Protein AF-A0A4Q5SCS1-F1 (afdb_monomer_lite)

Structure (mmCIF, N/CA/C/O backbone):
data_AF-A0A4Q5SCS1-F1
#
_entry.id   AF-A0A4Q5SCS1-F1
#
loop_
_atom_site.group_PDB
_atom_site.id
_atom_site.type_symbol
_atom_site.label_atom_id
_atom_site.label_alt_id
_atom_site.label_comp_id
_atom_site.label_asym_id
_atom_site.label_entity_id
_atom_site.label_seq_id
_atom_site.pdbx_PDB_ins_code
_atom_site.Cartn_x
_atom_site.Cartn_y
_atom_site.Cartn_z
_atom_site.occupancy
_atom_site.B_iso_or_equiv
_atom_site.auth_seq_id
_atom_site.auth_comp_id
_atom_site.auth_asym_id
_atom_site.auth_atom_id
_atom_site.pdbx_PDB_model_num
ATOM 1 N N . MET A 1 1 ? 60.788 -2.295 -1.866 1.00 56.50 1 MET A N 1
ATOM 2 C CA . MET A 1 1 ? 59.950 -3.489 -1.591 1.00 56.50 1 MET A CA 1
ATOM 3 C C . MET A 1 1 ? 58.575 -3.172 -0.999 1.00 56.50 1 MET A C 1
ATOM 5 O O . MET A 1 1 ? 57.599 -3.603 -1.591 1.00 56.50 1 MET A O 1
ATOM 9 N N . LYS A 1 2 ? 58.438 -2.384 0.083 1.00 51.19 2 LYS A N 1
ATOM 10 C CA . LYS A 1 2 ? 57.122 -2.106 0.714 1.00 51.19 2 LYS A CA 1
ATOM 11 C C . LYS A 1 2 ? 56.054 -1.487 -0.217 1.00 51.19 2 LYS A C 1
ATOM 13 O O . LYS A 1 2 ? 54.887 -1.833 -0.101 1.00 51.19 2 LYS A O 1
ATOM 18 N N . LYS A 1 3 ? 56.445 -0.642 -1.183 1.00 50.12 3 LYS A N 1
ATOM 19 C CA . LYS A 1 3 ? 55.515 -0.015 -2.152 1.00 50.12 3 LYS A CA 1
ATOM 20 C C . LYS A 1 3 ? 54.932 -0.993 -3.189 1.00 50.12 3 LYS A C 1
ATOM 22 O O . LYS A 1 3 ? 53.803 -0.803 -3.620 1.00 50.12 3 LYS A O 1
ATOM 27 N N . PHE A 1 4 ? 55.661 -2.056 -3.540 1.00 55.88 4 PHE A N 1
ATOM 28 C CA . PHE A 1 4 ? 55.174 -3.084 -4.471 1.00 55.88 4 PHE A CA 1
ATOM 29 C C . PHE A 1 4 ? 54.183 -4.050 -3.807 1.00 55.88 4 PHE A C 1
ATOM 31 O O . PHE A 1 4 ? 53.273 -4.530 -4.470 1.00 55.88 4 PHE A O 1
ATOM 38 N N . ILE A 1 5 ? 54.300 -4.269 -2.492 1.00 61.59 5 ILE A N 1
ATOM 39 C CA . ILE A 1 5 ? 53.371 -5.115 -1.723 1.00 61.59 5 ILE A CA 1
ATOM 40 C C . ILE A 1 5 ? 51.975 -4.475 -1.647 1.00 61.59 5 ILE A C 1
ATOM 42 O O . ILE A 1 5 ? 50.980 -5.169 -1.817 1.00 61.59 5 ILE A O 1
ATOM 46 N N . VAL A 1 6 ? 51.890 -3.152 -1.466 1.00 59.44 6 VAL A N 1
ATOM 47 C CA . VAL A 1 6 ? 50.602 -2.427 -1.431 1.00 59.44 6 VAL A CA 1
ATOM 48 C C . VAL A 1 6 ? 49.909 -2.443 -2.798 1.00 59.44 6 VAL A C 1
ATOM 50 O O . VAL A 1 6 ? 48.697 -2.632 -2.868 1.00 59.44 6 VAL A O 1
ATOM 53 N N . LEU A 1 7 ? 50.674 -2.314 -3.889 1.00 55.00 7 LEU A N 1
ATOM 54 C CA . LEU A 1 7 ? 50.136 -2.386 -5.250 1.00 55.00 7 LEU A CA 1
ATOM 55 C C . LEU A 1 7 ? 49.622 -3.798 -5.587 1.00 55.00 7 LEU A C 1
ATOM 57 O O . LEU A 1 7 ? 48.590 -3.934 -6.235 1.00 55.00 7 LEU A O 1
ATOM 61 N N . PHE A 1 8 ? 50.298 -4.843 -5.098 1.00 57.62 8 PHE A N 1
ATOM 62 C CA . PHE A 1 8 ? 49.859 -6.231 -5.263 1.00 57.62 8 PHE A CA 1
ATOM 63 C C . PHE A 1 8 ? 48.603 -6.539 -4.432 1.00 57.62 8 PHE A C 1
ATOM 65 O O . PHE A 1 8 ? 47.723 -7.248 -4.907 1.00 57.62 8 PHE A O 1
ATOM 72 N N . LEU A 1 9 ? 48.464 -5.956 -3.232 1.00 56.03 9 LEU A N 1
ATOM 73 C CA . LEU A 1 9 ? 47.284 -6.148 -2.376 1.00 56.03 9 LEU A CA 1
ATOM 74 C C . LEU A 1 9 ? 46.004 -5.543 -2.985 1.00 56.03 9 LEU A C 1
ATOM 76 O O . LEU A 1 9 ? 44.931 -6.123 -2.852 1.00 56.03 9 LEU A O 1
ATOM 80 N N . LEU A 1 10 ? 46.114 -4.411 -3.691 1.00 56.44 10 LEU A N 1
ATOM 81 C CA . LEU A 1 10 ? 44.981 -3.747 -4.355 1.00 56.44 10 LEU A CA 1
ATOM 82 C C . LEU A 1 10 ? 44.460 -4.510 -5.585 1.00 56.44 10 LEU A C 1
ATOM 84 O O . LEU A 1 10 ? 43.283 -4.397 -5.909 1.00 56.44 10 LEU A O 1
ATOM 88 N N . ILE A 1 11 ? 45.294 -5.329 -6.235 1.00 56.28 11 ILE A N 1
ATOM 89 C CA . ILE A 1 11 ? 44.904 -6.127 -7.413 1.00 56.28 11 ILE A CA 1
ATOM 90 C C . ILE A 1 11 ? 44.033 -7.341 -7.023 1.00 56.28 11 ILE A C 1
ATOM 92 O O . ILE A 1 11 ? 43.257 -7.832 -7.842 1.00 56.28 11 ILE A O 1
ATOM 96 N N . PHE A 1 12 ? 44.090 -7.792 -5.763 1.00 53.44 12 PHE A N 1
ATOM 97 C CA . PHE A 1 12 ? 43.250 -8.888 -5.255 1.00 53.44 12 PHE A CA 1
ATOM 98 C C . PHE A 1 12 ? 41.919 -8.434 -4.646 1.00 53.44 12 PHE A C 1
ATOM 100 O O . PHE A 1 12 ? 41.068 -9.276 -4.354 1.00 53.44 12 PHE A O 1
ATOM 107 N N . VAL A 1 13 ? 41.681 -7.126 -4.506 1.00 51.97 13 VAL A N 1
ATOM 108 C CA . VAL A 1 13 ? 40.367 -6.615 -4.101 1.00 51.97 13 VAL A CA 1
ATOM 109 C C . VAL A 1 13 ? 39.470 -6.561 -5.337 1.00 51.97 13 VAL A C 1
ATOM 111 O O . VAL A 1 13 ? 39.287 -5.526 -5.974 1.00 51.97 13 VAL A O 1
ATOM 114 N N . ARG A 1 14 ? 38.892 -7.712 -5.695 1.00 46.62 14 ARG A N 1
ATOM 115 C CA . ARG A 1 14 ? 37.727 -7.781 -6.585 1.00 46.62 14 ARG A CA 1
ATOM 116 C C . ARG A 1 14 ? 36.555 -7.121 -5.859 1.00 46.62 14 ARG A C 1
ATOM 118 O O . ARG A 1 14 ? 35.793 -7.787 -5.163 1.00 46.62 14 ARG A O 1
ATOM 125 N N . VAL A 1 15 ? 36.418 -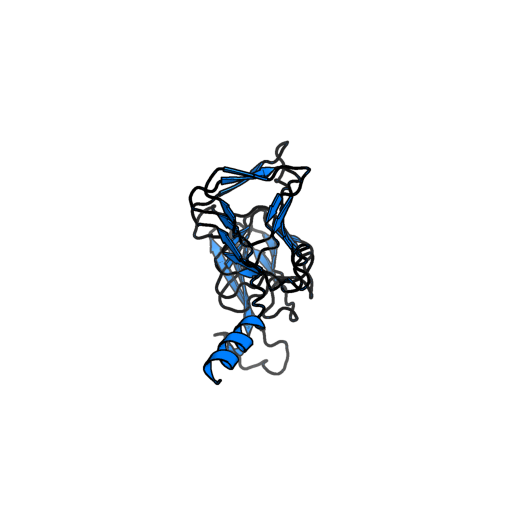5.805 -5.996 1.00 55.00 15 VAL A N 1
ATOM 126 C CA . VAL A 1 15 ? 35.179 -5.120 -5.627 1.00 55.00 15 VAL A CA 1
ATOM 127 C C . VAL A 1 15 ? 34.131 -5.579 -6.637 1.00 55.00 15 VAL A C 1
ATOM 129 O O . VAL A 1 15 ? 34.103 -5.113 -7.774 1.00 55.00 15 VAL A O 1
ATOM 132 N N . ASN A 1 16 ? 33.312 -6.560 -6.262 1.00 49.38 16 ASN A N 1
ATOM 133 C CA . ASN A 1 16 ? 32.110 -6.900 -7.013 1.00 49.38 16 ASN A CA 1
ATOM 134 C C . ASN A 1 16 ? 31.114 -5.750 -6.826 1.00 49.38 16 ASN A C 1
ATOM 136 O O . ASN A 1 16 ? 30.233 -5.807 -5.974 1.00 49.38 16 ASN A O 1
ATOM 140 N N . LEU A 1 17 ? 31.301 -4.665 -7.576 1.00 46.47 17 LEU A N 1
ATOM 141 C CA . LEU A 1 17 ? 30.333 -3.581 -7.644 1.00 46.47 17 LEU A CA 1
ATOM 142 C C . LEU A 1 17 ? 29.209 -4.039 -8.569 1.00 46.47 17 LEU A C 1
ATOM 144 O O . LEU A 1 17 ? 29.341 -4.030 -9.791 1.00 46.47 17 LEU A O 1
ATOM 148 N N . TRP A 1 18 ? 28.109 -4.492 -7.975 1.00 56.19 18 TRP A N 1
ATOM 149 C CA . TRP A 1 18 ? 26.876 -4.784 -8.697 1.00 56.19 18 TRP A CA 1
ATOM 150 C C . TRP A 1 18 ? 26.162 -3.461 -8.971 1.00 56.19 18 TRP A C 1
ATOM 152 O O . TRP A 1 18 ? 25.281 -3.045 -8.224 1.00 56.19 18 TRP A O 1
ATOM 162 N N . ALA A 1 19 ? 26.595 -2.749 -10.008 1.00 51.09 19 ALA A N 1
ATOM 163 C CA . ALA A 1 19 ? 25.920 -1.537 -10.446 1.00 51.09 19 ALA A CA 1
ATOM 164 C C . ALA A 1 19 ? 24.680 -1.926 -11.262 1.00 51.09 19 ALA A C 1
ATOM 166 O O . ALA A 1 19 ? 24.774 -2.205 -12.456 1.00 51.09 19 ALA A O 1
ATOM 167 N N . GLN A 1 20 ? 23.512 -1.961 -10.621 1.00 64.44 20 GLN A N 1
ATOM 168 C CA . GLN A 1 20 ? 22.253 -1.869 -11.355 1.00 64.44 20 GLN A CA 1
ATOM 169 C C . GLN A 1 20 ? 22.077 -0.411 -11.778 1.00 64.44 20 GLN A C 1
ATOM 171 O O . GLN A 1 20 ? 22.196 0.491 -10.949 1.00 64.44 20 GLN A O 1
ATOM 176 N N . SER A 1 21 ? 21.842 -0.166 -13.068 1.00 70.94 21 SER A N 1
ATOM 177 C CA . SER A 1 21 ? 21.538 1.185 -13.537 1.00 70.94 21 SER A CA 1
ATOM 178 C C . SER A 1 21 ? 20.139 1.558 -13.035 1.00 70.94 21 SER A C 1
ATOM 180 O O . SER A 1 21 ? 19.181 0.860 -13.380 1.00 70.94 21 SER A O 1
ATOM 182 N N . PRO A 1 22 ? 20.003 2.603 -12.200 1.00 86.38 22 PRO A N 1
ATOM 183 C CA . PRO A 1 22 ? 18.692 3.069 -11.782 1.00 86.38 22 PRO A CA 1
ATOM 184 C C . PRO A 1 22 ? 17.919 3.562 -13.007 1.00 86.38 22 PRO A C 1
ATOM 186 O O . PRO A 1 22 ? 18.473 4.218 -13.890 1.00 86.38 22 PRO A O 1
ATOM 189 N N . THR A 1 23 ? 16.633 3.238 -13.060 1.00 95.38 23 THR A N 1
ATOM 190 C CA . THR A 1 23 ? 15.722 3.687 -14.112 1.00 95.38 23 THR A CA 1
ATOM 191 C C . THR A 1 23 ? 15.052 4.983 -13.672 1.00 95.38 23 THR A C 1
ATOM 193 O O . THR A 1 23 ? 14.466 5.043 -12.594 1.00 95.38 23 THR A O 1
ATOM 196 N N . TYR A 1 24 ? 15.105 6.017 -14.508 1.00 97.50 24 TYR A N 1
ATOM 197 C CA . TYR A 1 24 ? 14.390 7.272 -14.278 1.00 97.50 24 TYR A CA 1
ATOM 198 C C . TYR A 1 24 ? 13.331 7.473 -15.363 1.00 97.50 24 TYR A C 1
ATOM 200 O O . TYR A 1 24 ? 13.657 7.509 -16.549 1.00 97.50 24 TY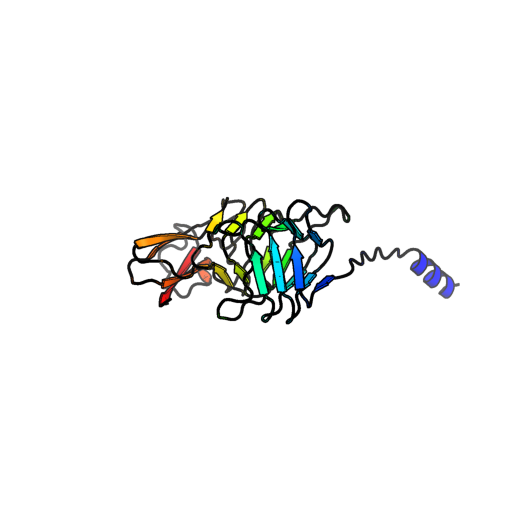R A O 1
ATOM 208 N N . ILE A 1 25 ? 12.067 7.590 -14.959 1.00 98.19 25 ILE A N 1
ATOM 209 C CA . ILE A 1 25 ? 10.918 7.813 -15.843 1.00 98.19 25 ILE A CA 1
ATOM 210 C C . ILE A 1 25 ? 10.348 9.186 -15.509 1.00 98.19 25 ILE A C 1
ATOM 212 O O . ILE A 1 25 ? 9.897 9.400 -14.394 1.00 98.19 25 ILE A O 1
ATOM 216 N N . ASN A 1 26 ? 10.352 10.116 -16.462 1.00 98.25 26 ASN A N 1
ATOM 217 C CA . ASN A 1 26 ? 9.807 11.470 -16.279 1.00 98.25 26 ASN A CA 1
ATOM 218 C C . ASN A 1 26 ? 8.999 11.915 -17.502 1.00 98.25 26 ASN A C 1
ATOM 220 O O . ASN A 1 26 ? 9.147 13.018 -18.016 1.00 98.25 26 ASN A O 1
ATOM 224 N N . THR A 1 27 ? 8.246 10.977 -18.063 1.00 98.19 27 THR A N 1
ATOM 225 C CA . THR A 1 27 ? 7.369 11.196 -19.211 1.00 98.19 27 THR A CA 1
ATOM 226 C C . THR A 1 27 ? 6.288 10.116 -19.218 1.00 98.19 27 THR A C 1
ATOM 228 O O . THR A 1 27 ? 6.164 9.341 -18.265 1.00 98.19 27 THR A O 1
ATOM 231 N N . THR A 1 28 ? 5.502 10.053 -20.288 1.00 98.00 28 THR A N 1
ATOM 232 C CA . THR A 1 28 ? 4.537 8.976 -20.497 1.00 98.00 28 THR A CA 1
ATOM 233 C C . THR A 1 28 ? 5.239 7.622 -20.604 1.00 98.00 28 THR A C 1
ATOM 235 O O . THR A 1 28 ? 6.180 7.460 -21.381 1.00 98.00 28 THR A O 1
ATOM 238 N N . PHE A 1 29 ? 4.760 6.640 -19.847 1.00 97.50 29 PHE A N 1
ATOM 239 C CA . PHE A 1 29 ? 5.268 5.274 -19.853 1.00 97.50 29 PHE A CA 1
ATOM 240 C C . PHE A 1 29 ? 4.102 4.285 -19.824 1.00 97.50 29 PHE A C 1
ATOM 242 O O . PHE A 1 29 ? 3.251 4.359 -18.943 1.00 97.50 29 PHE A O 1
ATOM 249 N N . ASN A 1 30 ? 4.067 3.349 -20.770 1.00 95.69 30 ASN A N 1
ATOM 250 C CA . ASN A 1 30 ? 2.975 2.385 -20.886 1.00 95.69 30 ASN A CA 1
ATOM 251 C C . ASN A 1 30 ? 3.439 1.003 -20.419 1.00 95.69 30 ASN A C 1
ATOM 253 O O . ASN A 1 30 ? 4.435 0.471 -20.914 1.00 95.69 30 ASN A O 1
ATOM 257 N N . VAL A 1 31 ? 2.699 0.420 -19.481 1.00 95.81 31 VAL A N 1
ATOM 258 C CA . VAL A 1 31 ? 2.795 -0.987 -19.097 1.00 95.81 31 VAL A CA 1
ATOM 259 C C . VAL A 1 31 ? 1.689 -1.722 -19.843 1.00 95.81 31 VAL A C 1
ATOM 261 O O . VAL A 1 31 ? 0.519 -1.645 -19.466 1.00 95.81 31 VAL A O 1
ATOM 264 N N . ASN A 1 32 ? 2.072 -2.405 -20.917 1.00 94.00 32 ASN A N 1
ATOM 265 C CA . ASN A 1 32 ? 1.126 -3.087 -21.794 1.00 94.00 32 ASN A CA 1
ATOM 266 C C . ASN A 1 32 ? 0.799 -4.499 -21.287 1.00 94.00 32 ASN A C 1
ATOM 268 O O . ASN A 1 32 ? 1.593 -5.134 -20.583 1.00 94.00 32 ASN A O 1
ATOM 272 N N . ALA A 1 33 ? -0.361 -5.013 -21.682 1.00 92.75 33 ALA A N 1
ATOM 273 C CA . ALA A 1 33 ? -0.767 -6.384 -21.420 1.00 92.75 33 ALA A CA 1
ATOM 274 C C . ALA A 1 33 ? 0.062 -7.403 -22.229 1.00 92.75 33 ALA A C 1
ATOM 276 O O . ALA A 1 33 ? 0.628 -7.105 -23.281 1.00 92.75 33 ALA A O 1
ATOM 277 N N . GLY A 1 34 ? 0.122 -8.646 -21.745 1.00 89.62 34 GLY A N 1
ATOM 278 C CA . GLY A 1 34 ? 0.707 -9.784 -22.470 1.00 89.62 34 GLY A CA 1
ATOM 279 C C . GLY A 1 34 ? 2.231 -9.932 -22.381 1.00 89.62 34 GLY A C 1
ATOM 280 O O . GLY A 1 34 ? 2.720 -11.059 -22.452 1.00 89.62 34 GLY A O 1
ATOM 281 N N . VAL A 1 35 ? 2.986 -8.851 -22.156 1.00 90.06 35 VAL A N 1
ATOM 282 C CA . VAL A 1 35 ? 4.436 -8.910 -21.896 1.00 90.06 35 VAL A CA 1
ATOM 283 C C . VAL A 1 35 ? 4.769 -8.108 -20.638 1.00 90.06 35 VAL A C 1
ATOM 285 O O . VAL A 1 35 ? 4.573 -6.894 -20.635 1.00 90.06 35 VAL A O 1
ATOM 288 N N . PRO A 1 36 ? 5.297 -8.741 -19.574 1.00 94.38 36 PRO A N 1
ATOM 289 C CA . PRO A 1 36 ? 5.635 -8.015 -18.361 1.00 94.38 36 PRO A CA 1
ATOM 290 C C . PRO A 1 36 ? 6.723 -6.963 -18.590 1.00 94.38 36 PRO A C 1
ATOM 292 O O . PRO A 1 36 ? 7.794 -7.262 -19.126 1.00 94.38 36 PRO A O 1
ATOM 295 N N . VAL A 1 37 ? 6.493 -5.747 -18.098 1.00 96.75 37 VAL A N 1
ATOM 296 C CA . VAL A 1 37 ? 7.562 -4.760 -17.918 1.00 96.75 37 VAL A CA 1
ATOM 297 C C . VAL A 1 37 ? 8.357 -5.155 -16.685 1.00 96.75 37 VAL A C 1
ATOM 299 O O . VAL A 1 37 ? 7.777 -5.482 -15.655 1.00 96.75 37 VAL A O 1
ATOM 302 N N . THR A 1 38 ? 9.684 -5.126 -16.768 1.00 95.25 38 THR A N 1
ATOM 303 C CA . THR A 1 38 ? 10.546 -5.494 -15.641 1.00 95.25 38 THR A CA 1
ATOM 304 C C . THR A 1 38 ? 11.563 -4.402 -15.349 1.00 95.25 38 THR A C 1
ATOM 306 O O . THR A 1 38 ? 12.324 -4.003 -16.228 1.00 95.25 38 THR A O 1
ATOM 309 N N . TRP A 1 39 ? 11.623 -3.972 -14.091 1.00 94.19 39 TRP A N 1
ATOM 310 C CA . TRP A 1 39 ? 12.681 -3.120 -13.560 1.00 94.19 39 TRP A CA 1
ATOM 311 C C . TRP A 1 39 ? 13.607 -3.964 -12.688 1.00 94.19 39 TRP A C 1
ATOM 313 O O . TRP A 1 39 ? 13.258 -4.354 -11.573 1.00 94.19 39 TRP A O 1
ATOM 323 N N . TYR A 1 40 ? 14.791 -4.272 -13.219 1.00 91.69 40 TYR A N 1
ATOM 324 C CA . TYR A 1 40 ? 15.786 -5.096 -12.526 1.00 91.69 40 TYR A CA 1
ATOM 325 C C . TYR A 1 40 ? 16.544 -4.356 -11.422 1.00 91.69 40 TYR A C 1
ATOM 327 O O . TYR A 1 40 ? 17.143 -5.017 -10.577 1.00 91.69 40 TYR A O 1
ATOM 335 N N . GLY A 1 41 ? 16.511 -3.022 -11.440 1.00 91.12 41 GLY A N 1
ATOM 336 C CA . GLY A 1 41 ? 17.080 -2.163 -10.410 1.00 91.12 41 GLY A CA 1
ATOM 337 C C . GLY A 1 41 ? 16.126 -1.080 -9.949 1.00 91.12 41 GLY A C 1
ATOM 338 O O . GLY A 1 41 ? 14.936 -1.122 -10.262 1.00 91.12 41 GLY A O 1
ATOM 339 N N . ASP A 1 42 ? 16.654 -0.150 -9.157 1.00 93.69 42 ASP A N 1
ATOM 340 C CA . ASP A 1 42 ? 15.886 0.955 -8.584 1.00 93.69 42 ASP A CA 1
ATOM 341 C C . ASP A 1 42 ? 15.160 1.743 -9.676 1.00 93.69 42 ASP A C 1
ATOM 343 O O . ASP A 1 42 ? 15.679 1.921 -10.781 1.00 93.69 42 ASP A O 1
ATOM 347 N N . VAL A 1 43 ? 13.958 2.218 -9.361 1.00 96.94 43 VAL A N 1
ATOM 348 C CA . VAL A 1 43 ? 13.146 3.009 -10.285 1.00 96.94 43 VAL A CA 1
ATOM 349 C C . VAL A 1 43 ? 12.653 4.275 -9.602 1.00 96.94 43 VAL A C 1
ATOM 351 O O . VAL A 1 43 ? 12.134 4.238 -8.486 1.00 96.94 43 VAL A O 1
ATOM 354 N N . THR A 1 44 ? 12.801 5.395 -10.299 1.00 98.50 44 THR A N 1
ATOM 355 C CA . THR A 1 44 ? 12.288 6.695 -9.880 1.00 98.50 44 THR A CA 1
ATOM 356 C C . THR A 1 44 ? 11.340 7.230 -10.945 1.00 98.50 44 THR A C 1
ATOM 358 O O . THR A 1 44 ? 11.727 7.391 -12.104 1.00 98.50 44 THR A O 1
ATOM 361 N N . PHE A 1 45 ? 10.111 7.537 -10.541 1.00 98.69 45 PHE A N 1
ATOM 362 C CA . PHE A 1 45 ? 9.115 8.234 -11.347 1.00 98.69 45 PHE A CA 1
ATOM 363 C C . PHE A 1 45 ? 9.151 9.715 -10.975 1.00 98.69 45 PHE A C 1
ATOM 365 O O . PHE A 1 45 ? 8.800 10.070 -9.854 1.00 98.69 45 PHE A O 1
ATOM 372 N N . GLY A 1 46 ? 9.640 10.555 -11.883 1.00 98.50 46 GLY A N 1
ATOM 373 C CA . GLY A 1 46 ? 9.755 11.998 -11.699 1.00 98.50 46 GLY A CA 1
ATOM 374 C C . GLY A 1 46 ? 8.418 12.743 -11.824 1.00 98.50 46 GLY A C 1
ATOM 375 O O . GLY A 1 46 ? 7.388 12.127 -12.112 1.00 98.50 46 GLY A O 1
ATOM 376 N N . PRO A 1 47 ? 8.424 14.071 -11.625 1.00 98.00 47 PRO A N 1
ATOM 377 C CA . PRO A 1 47 ? 7.212 14.891 -11.559 1.00 98.00 47 PRO A CA 1
ATOM 378 C C . PRO A 1 47 ? 6.346 14.866 -12.826 1.00 98.00 47 PRO A C 1
ATOM 380 O O . PRO A 1 47 ? 5.132 15.030 -12.739 1.00 98.00 47 PRO A O 1
ATOM 383 N N . ASP A 1 48 ? 6.942 14.630 -13.995 1.00 98.25 48 ASP A N 1
ATOM 384 C CA . ASP A 1 48 ? 6.233 14.579 -15.280 1.00 98.25 48 ASP A CA 1
ATOM 385 C C . ASP A 1 48 ? 5.862 13.142 -15.693 1.00 98.25 48 ASP A C 1
ATOM 387 O O . ASP A 1 48 ? 5.401 12.900 -16.814 1.00 98.25 48 ASP A O 1
ATOM 391 N N . ALA A 1 49 ? 6.094 12.155 -14.820 1.00 98.56 49 ALA A N 1
ATOM 392 C CA . ALA A 1 49 ? 5.777 10.765 -15.106 1.00 98.56 49 ALA A CA 1
ATOM 393 C C . ALA A 1 49 ? 4.261 10.540 -15.173 1.00 98.56 49 ALA A C 1
ATOM 395 O O . ALA A 1 49 ? 3.520 10.828 -14.230 1.00 98.56 49 ALA A O 1
ATOM 396 N N . VAL A 1 50 ? 3.811 9.947 -16.279 1.00 98.25 50 VAL A N 1
ATOM 397 C CA . VAL A 1 50 ? 2.436 9.463 -16.441 1.00 98.25 50 VAL A CA 1
ATOM 398 C C . VAL A 1 50 ? 2.504 8.001 -16.849 1.00 98.25 50 VAL A C 1
ATOM 400 O O . VAL A 1 50 ? 2.843 7.675 -17.984 1.00 98.25 50 VAL A O 1
ATOM 403 N N . VAL A 1 51 ? 2.224 7.117 -15.901 1.00 97.81 51 VAL A N 1
ATOM 404 C CA . VAL A 1 51 ? 2.312 5.672 -16.083 1.00 97.81 51 VAL A CA 1
ATOM 405 C C . VAL A 1 51 ? 0.927 5.121 -16.377 1.00 97.81 51 VAL A C 1
ATOM 407 O O . VAL A 1 51 ? 0.043 5.178 -15.526 1.00 97.81 51 VAL A O 1
ATOM 410 N N . TYR A 1 52 ? 0.739 4.565 -17.564 1.00 95.94 52 TYR A N 1
ATOM 411 C CA . TYR A 1 52 ? -0.485 3.864 -17.928 1.00 95.94 52 TYR A CA 1
ATOM 412 C C . TYR A 1 52 ? -0.317 2.363 -17.694 1.00 95.94 52 TYR A C 1
ATOM 414 O O . TYR A 1 52 ? 0.680 1.783 -18.118 1.00 95.94 52 TYR A O 1
ATOM 422 N N . LEU A 1 53 ? -1.283 1.735 -17.025 1.00 95.75 53 LEU A N 1
ATOM 423 C CA . LEU A 1 53 ? -1.337 0.289 -16.821 1.00 95.75 53 LEU A CA 1
ATOM 424 C C . LEU A 1 53 ? -2.566 -0.270 -17.536 1.00 95.75 53 LEU A C 1
ATOM 426 O O . LEU A 1 53 ? -3.693 0.002 -17.122 1.00 95.75 53 LEU A O 1
ATOM 430 N N . GLU A 1 54 ? -2.346 -1.036 -18.604 1.00 94.38 54 GLU A N 1
ATOM 431 C CA . GLU A 1 54 ? -3.421 -1.733 -19.317 1.00 94.38 54 GLU A CA 1
ATOM 432 C C . GLU A 1 54 ? -4.045 -2.850 -18.465 1.00 94.38 54 GLU A C 1
ATOM 434 O O . GLU A 1 54 ? -3.456 -3.345 -17.498 1.00 94.38 54 GLU A O 1
ATOM 439 N N . ASP A 1 55 ? -5.245 -3.288 -18.841 1.00 92.44 55 ASP A N 1
ATOM 440 C CA . ASP A 1 55 ? -5.853 -4.479 -18.249 1.00 92.44 55 ASP A CA 1
ATOM 441 C C . ASP A 1 55 ? -5.000 -5.730 -18.476 1.00 92.44 55 ASP A C 1
ATOM 443 O O . ASP A 1 55 ? -4.574 -6.028 -19.588 1.00 92.44 55 ASP A O 1
ATOM 447 N N . GLY A 1 56 ? -4.743 -6.477 -17.403 1.00 92.81 56 GLY A N 1
ATOM 448 C CA . GLY A 1 56 ? -3.847 -7.631 -17.404 1.00 92.81 56 GLY A CA 1
ATOM 449 C C . GLY A 1 56 ? -2.361 -7.276 -17.530 1.00 92.81 56 GLY A C 1
ATOM 450 O O . GLY A 1 56 ? -1.528 -8.181 -17.623 1.00 92.81 56 GLY A O 1
ATOM 451 N N . ALA A 1 57 ? -1.997 -5.988 -17.527 1.00 95.88 57 ALA A N 1
ATOM 452 C CA . ALA A 1 57 ? -0.605 -5.567 -17.531 1.00 95.88 57 ALA A CA 1
ATOM 453 C C . ALA A 1 57 ? 0.116 -5.998 -16.254 1.00 95.88 57 ALA A C 1
ATOM 455 O O . ALA A 1 57 ? -0.443 -6.034 -15.159 1.00 95.88 57 ALA A O 1
ATOM 456 N N . THR A 1 58 ? 1.397 -6.318 -16.389 1.00 97.50 58 THR A N 1
ATOM 457 C CA . THR A 1 58 ? 2.226 -6.740 -15.261 1.00 97.50 58 THR A CA 1
ATOM 458 C C . THR A 1 58 ? 3.519 -5.941 -15.265 1.00 97.50 58 THR A C 1
ATOM 460 O O . THR A 1 58 ? 4.321 -6.062 -16.188 1.00 97.50 58 THR A O 1
ATOM 463 N N . ALA A 1 59 ? 3.741 -5.151 -14.219 1.00 97.94 59 ALA A N 1
ATOM 464 C CA . ALA A 1 59 ? 5.013 -4.498 -13.955 1.00 97.94 59 ALA A CA 1
ATOM 465 C C . ALA A 1 59 ? 5.723 -5.211 -12.797 1.00 97.94 59 ALA A C 1
ATOM 467 O O . ALA A 1 59 ? 5.183 -5.316 -11.700 1.00 97.94 59 ALA A O 1
ATOM 468 N N . ILE A 1 60 ? 6.929 -5.725 -13.034 1.00 97.19 60 ILE A N 1
ATOM 469 C CA . ILE A 1 60 ? 7.730 -6.456 -12.049 1.00 97.19 60 ILE A CA 1
ATOM 470 C C . ILE A 1 60 ? 8.865 -5.563 -11.566 1.00 97.19 60 ILE A C 1
ATOM 472 O O . ILE A 1 60 ? 9.731 -5.170 -12.347 1.00 97.19 60 ILE A O 1
ATOM 476 N N . PHE A 1 61 ? 8.889 -5.281 -10.271 1.00 96.38 61 PHE A N 1
ATOM 477 C CA . PHE A 1 61 ? 9.955 -4.532 -9.628 1.00 96.38 61 PHE A CA 1
ATOM 478 C C . PHE A 1 61 ? 10.856 -5.466 -8.815 1.00 96.38 61 PHE A C 1
ATOM 480 O O . PHE A 1 61 ? 10.433 -6.022 -7.800 1.00 96.38 61 PHE A O 1
ATOM 487 N N . TYR A 1 62 ? 12.107 -5.604 -9.257 1.00 94.56 62 TYR A N 1
ATOM 488 C CA . TYR A 1 62 ? 13.162 -6.362 -8.575 1.00 94.56 62 TYR A CA 1
ATOM 489 C C . TYR A 1 62 ? 14.212 -5.479 -7.884 1.00 94.56 62 TYR A C 1
ATOM 491 O O . TYR A 1 62 ? 15.077 -6.006 -7.181 1.00 94.56 62 TYR A O 1
ATOM 499 N N . GLY A 1 63 ? 14.178 -4.160 -8.106 1.00 92.62 63 GLY A N 1
ATOM 500 C CA . GLY A 1 63 ? 15.110 -3.214 -7.490 1.00 92.62 63 GLY A CA 1
ATOM 501 C C . GLY A 1 63 ? 14.951 -3.106 -5.973 1.00 92.62 63 GLY A C 1
ATOM 502 O O . GLY A 1 63 ? 14.044 -3.698 -5.387 1.00 92.62 63 GLY A O 1
ATOM 503 N N . LYS A 1 64 ? 15.820 -2.321 -5.325 1.00 93.12 64 LYS A N 1
ATOM 504 C CA . LYS A 1 64 ? 15.732 -2.025 -3.888 1.00 93.12 64 LYS A CA 1
ATOM 505 C C . LYS A 1 64 ? 14.697 -0.952 -3.611 1.00 93.12 64 LYS A C 1
ATOM 507 O O . LYS A 1 64 ? 13.867 -1.144 -2.728 1.00 93.12 64 LYS A O 1
ATOM 512 N N . ASN A 1 65 ? 14.799 0.170 -4.319 1.00 95.44 65 ASN A N 1
ATOM 513 C CA . ASN A 1 65 ? 14.047 1.386 -4.045 1.00 95.44 65 ASN A CA 1
ATOM 514 C C . ASN A 1 65 ? 13.148 1.755 -5.228 1.00 95.44 65 ASN A C 1
ATOM 516 O O . ASN A 1 65 ? 13.626 1.945 -6.348 1.00 95.44 65 ASN A O 1
ATOM 520 N N . MET A 1 66 ? 11.849 1.875 -4.957 1.00 98.00 66 MET A N 1
ATOM 521 C CA . MET A 1 66 ? 10.892 2.526 -5.843 1.00 98.00 66 MET A CA 1
ATOM 522 C C . MET A 1 66 ? 10.535 3.889 -5.251 1.00 98.00 66 MET A C 1
ATOM 524 O O . MET A 1 66 ? 10.060 3.973 -4.116 1.00 98.00 66 MET A O 1
ATOM 528 N N . VAL A 1 67 ? 10.762 4.955 -6.015 1.00 98.62 67 VAL A N 1
ATOM 529 C CA . VAL A 1 67 ? 10.464 6.331 -5.603 1.00 98.62 67 VAL A CA 1
ATOM 530 C C . VAL A 1 67 ? 9.505 6.961 -6.599 1.00 98.62 67 VAL A C 1
ATOM 532 O O . VAL A 1 67 ? 9.756 6.962 -7.800 1.00 98.62 67 VAL A O 1
ATOM 535 N N . VAL A 1 68 ? 8.409 7.510 -6.095 1.00 98.75 68 VAL A N 1
ATOM 536 C CA . VAL A 1 68 ? 7.389 8.200 -6.877 1.00 98.75 68 VAL A CA 1
ATOM 537 C C . VAL A 1 68 ? 7.350 9.657 -6.441 1.00 98.75 68 VAL A C 1
ATOM 539 O O . VAL A 1 68 ? 7.218 9.954 -5.254 1.00 98.75 68 VAL A O 1
ATOM 542 N N . ASP A 1 69 ? 7.490 10.567 -7.398 1.00 98.56 69 ASP A N 1
ATOM 543 C CA . ASP A 1 69 ? 7.335 11.996 -7.161 1.00 98.56 69 ASP A CA 1
ATOM 544 C C . ASP A 1 69 ? 5.863 12.349 -6.858 1.00 98.56 69 ASP A C 1
ATOM 546 O O . ASP A 1 69 ? 4.959 11.769 -7.469 1.00 98.56 69 ASP A O 1
ATOM 550 N N . PRO A 1 70 ? 5.582 13.312 -5.961 1.00 98.06 70 PRO A N 1
ATOM 551 C CA . PRO A 1 70 ? 4.217 13.746 -5.662 1.00 98.06 70 PRO A CA 1
ATOM 552 C C . PRO A 1 70 ? 3.393 14.276 -6.848 1.00 98.06 70 PRO A C 1
ATOM 554 O O . PRO A 1 70 ? 2.170 14.355 -6.736 1.00 98.06 70 PRO A O 1
ATOM 557 N N . ALA A 1 71 ? 4.016 14.667 -7.962 1.00 97.38 71 ALA A N 1
ATOM 558 C CA . ALA A 1 71 ? 3.305 15.087 -9.172 1.00 97.38 71 ALA A CA 1
ATOM 559 C C . ALA A 1 71 ? 3.072 13.946 -10.183 1.00 97.38 71 ALA A C 1
ATOM 561 O O . ALA A 1 71 ? 2.254 14.102 -11.097 1.00 97.38 71 ALA A O 1
ATOM 562 N N . ALA A 1 72 ? 3.730 12.794 -9.999 1.00 98.31 72 ALA A N 1
ATOM 563 C CA . ALA A 1 72 ? 3.583 11.640 -10.876 1.00 98.31 72 ALA A CA 1
ATOM 564 C C . ALA A 1 72 ? 2.150 11.083 -10.855 1.00 98.31 72 ALA A C 1
ATOM 566 O O . ALA A 1 72 ? 1.403 11.200 -9.878 1.00 98.31 72 ALA A O 1
ATOM 567 N N . LYS A 1 73 ? 1.757 10.431 -11.951 1.00 97.75 73 LYS A N 1
ATOM 568 C CA . LYS A 1 73 ? 0.421 9.847 -12.115 1.00 97.75 73 LYS A CA 1
ATOM 569 C C . LYS A 1 73 ? 0.521 8.399 -12.547 1.00 97.75 73 LYS A C 1
ATOM 571 O O . LYS A 1 73 ? 1.288 8.073 -13.446 1.00 97.75 73 LYS A O 1
ATOM 576 N N . PHE A 1 74 ? -0.315 7.559 -11.952 1.00 97.12 74 PHE A N 1
ATOM 577 C CA . PHE A 1 74 ? -0.521 6.182 -12.377 1.00 97.12 74 PHE A CA 1
ATOM 578 C C . PHE A 1 74 ? -1.989 6.027 -12.745 1.00 97.12 74 PHE A C 1
ATOM 580 O O . PHE A 1 74 ? -2.877 6.387 -11.975 1.00 97.12 74 PHE A O 1
ATOM 587 N N . ILE A 1 75 ? -2.242 5.552 -13.956 1.00 94.19 75 ILE A N 1
ATOM 588 C CA . ILE A 1 75 ? -3.565 5.522 -14.561 1.00 94.19 75 ILE A CA 1
ATOM 589 C C . ILE A 1 75 ? -3.818 4.096 -15.023 1.00 94.19 75 ILE A C 1
ATOM 591 O O . ILE A 1 75 ? -3.141 3.588 -15.913 1.00 94.19 75 ILE A O 1
ATOM 595 N N . SER A 1 76 ? -4.809 3.446 -14.423 1.00 91.12 76 SER A N 1
ATOM 596 C CA . SER A 1 76 ? -5.353 2.218 -14.994 1.00 91.12 76 SER A CA 1
ATOM 597 C C . SER A 1 76 ? -6.117 2.541 -16.276 1.00 91.12 76 SER A C 1
ATOM 599 O O . SER A 1 76 ? -6.921 3.473 -16.292 1.00 91.12 76 SER A O 1
ATOM 601 N N . LEU A 1 77 ? -5.897 1.755 -17.326 1.00 85.06 77 LEU A N 1
ATOM 602 C CA . LEU A 1 77 ? -6.649 1.797 -18.578 1.00 85.06 77 LEU A CA 1
ATOM 603 C C . LEU A 1 77 ? -7.549 0.557 -18.670 1.00 85.06 77 LEU A C 1
ATOM 605 O O . LEU A 1 77 ? -7.233 -0.370 -19.421 1.00 85.06 77 LEU A O 1
ATOM 609 N N . PRO A 1 78 ? -8.643 0.497 -17.885 1.00 79.12 78 PRO A N 1
ATOM 610 C CA . PRO A 1 78 ? -9.567 -0.614 -17.987 1.00 79.12 78 PRO A CA 1
ATOM 611 C C . PRO A 1 78 ? -10.253 -0.623 -19.351 1.00 79.12 78 PRO A C 1
ATOM 613 O O . PRO A 1 78 ? -10.619 0.419 -19.899 1.00 79.12 78 PRO A O 1
ATOM 616 N N . SER A 1 79 ? -10.501 -1.817 -19.870 1.00 69.19 79 SER A N 1
ATOM 617 C CA . SER A 1 79 ? -11.444 -2.025 -20.961 1.00 69.19 79 SER A CA 1
ATOM 618 C C . SER A 1 79 ? -12.855 -2.230 -20.396 1.00 69.19 79 SER A C 1
ATOM 620 O O . SER A 1 79 ? -13.043 -2.750 -19.299 1.00 69.19 79 SER A O 1
ATOM 622 N N . ASN A 1 80 ? -13.885 -1.858 -21.161 1.00 67.44 80 ASN A N 1
ATOM 623 C CA . ASN A 1 80 ? -15.280 -2.241 -20.889 1.00 67.44 80 ASN A CA 1
ATOM 624 C C . ASN A 1 80 ? -15.859 -1.801 -19.520 1.00 67.44 80 ASN A C 1
ATOM 626 O O . ASN A 1 80 ? -16.631 -2.553 -18.927 1.00 67.44 80 ASN A O 1
ATOM 630 N N . ASN A 1 81 ? -15.536 -0.595 -19.030 1.00 65.00 81 ASN A N 1
ATOM 631 C CA . ASN A 1 81 ? -16.051 -0.038 -17.761 1.00 65.00 81 ASN A CA 1
ATOM 632 C C . ASN A 1 81 ? -15.769 -0.911 -16.518 1.00 65.00 81 ASN A C 1
ATOM 634 O O . ASN A 1 81 ? -16.579 -0.951 -15.592 1.00 65.00 81 ASN A O 1
ATOM 638 N N . GLN A 1 82 ? -14.647 -1.630 -16.502 1.00 75.62 82 GLN A N 1
ATOM 639 C CA . GLN A 1 82 ? -14.230 -2.446 -15.359 1.00 75.62 82 GLN A CA 1
ATOM 640 C C . GLN A 1 82 ? -13.219 -1.710 -14.473 1.00 75.62 82 GLN A C 1
ATOM 642 O O . GLN A 1 82 ? -12.692 -0.657 -14.833 1.00 75.62 82 GLN A O 1
ATOM 647 N N . THR A 1 83 ? -12.937 -2.273 -13.300 1.00 79.69 83 THR A N 1
ATOM 648 C CA . THR A 1 83 ? -11.760 -1.898 -12.514 1.00 79.69 83 THR A CA 1
ATOM 649 C C . THR A 1 83 ? -10.514 -2.390 -13.240 1.00 79.69 83 THR A C 1
ATOM 651 O O . THR A 1 83 ? -10.444 -3.561 -13.606 1.00 79.69 83 THR A O 1
ATOM 654 N N . GLY A 1 84 ? -9.531 -1.508 -13.433 1.00 86.25 84 GLY A N 1
ATOM 655 C CA . GLY A 1 84 ? -8.280 -1.879 -14.086 1.00 86.25 84 GLY A CA 1
ATOM 656 C C . GLY A 1 84 ? -7.578 -3.020 -13.357 1.00 86.25 84 GLY A C 1
ATOM 657 O O . GLY A 1 84 ? -7.455 -2.989 -12.134 1.00 86.25 84 GLY A O 1
ATOM 658 N N . THR A 1 85 ? -7.106 -4.012 -14.103 1.00 93.12 85 THR A N 1
ATOM 659 C CA . THR A 1 85 ? -6.494 -5.244 -13.568 1.00 93.12 85 THR A CA 1
ATOM 660 C C . THR A 1 85 ? -4.968 -5.266 -13.661 1.00 93.12 85 THR A C 1
ATOM 662 O O . THR A 1 85 ? -4.339 -6.203 -13.172 1.00 93.12 85 THR A O 1
ATOM 665 N N . GLY A 1 86 ? -4.356 -4.242 -14.265 1.00 95.62 86 GLY A N 1
ATOM 666 C CA . GLY A 1 86 ? -2.902 -4.103 -14.316 1.00 95.62 86 GLY A CA 1
ATOM 667 C C . GLY A 1 86 ? -2.288 -3.972 -12.918 1.00 95.62 86 GLY A C 1
ATOM 668 O O . GLY A 1 86 ? -2.853 -3.276 -12.073 1.00 95.62 86 GLY A O 1
ATOM 669 N N . VAL A 1 87 ? -1.149 -4.633 -12.679 1.00 97.44 87 VAL A N 1
ATOM 670 C CA . VAL A 1 87 ? -0.531 -4.796 -11.348 1.00 97.44 87 VAL A CA 1
ATOM 671 C C . VAL A 1 87 ? 0.946 -4.390 -11.318 1.00 97.44 87 VAL A C 1
ATOM 673 O O . VAL A 1 87 ? 1.704 -4.679 -12.248 1.00 97.44 87 VAL A O 1
ATOM 676 N N . ILE A 1 88 ? 1.373 -3.776 -10.210 1.00 98.50 88 ILE A N 1
ATOM 677 C CA . ILE A 1 88 ? 2.786 -3.557 -9.867 1.00 98.50 88 ILE A CA 1
ATOM 678 C C . ILE A 1 88 ? 3.204 -4.575 -8.799 1.00 98.50 88 ILE A C 1
ATOM 680 O O . ILE A 1 88 ? 2.736 -4.537 -7.662 1.00 98.50 88 ILE A O 1
ATOM 684 N N . MET A 1 89 ? 4.104 -5.491 -9.147 1.00 98.31 89 MET A N 1
ATOM 685 C CA . MET A 1 89 ? 4.575 -6.554 -8.260 1.00 98.31 89 MET A CA 1
ATOM 686 C C . MET A 1 89 ? 5.947 -6.221 -7.672 1.00 98.31 89 MET A C 1
ATOM 688 O O . MET A 1 89 ? 6.934 -6.102 -8.401 1.00 98.31 89 MET A O 1
ATOM 692 N N . PHE A 1 90 ? 6.029 -6.162 -6.347 1.00 98.06 90 PHE A N 1
ATOM 693 C CA . PHE A 1 90 ? 7.281 -6.099 -5.597 1.00 98.06 90 PHE A CA 1
ATOM 694 C C . PHE A 1 90 ? 7.812 -7.518 -5.428 1.00 98.06 90 PHE A C 1
ATOM 696 O O . PHE A 1 90 ? 7.329 -8.269 -4.576 1.00 98.06 90 PHE A O 1
ATOM 703 N N . ARG A 1 91 ? 8.761 -7.910 -6.286 1.00 95.69 91 ARG A N 1
ATOM 704 C CA . ARG A 1 91 ? 9.256 -9.283 -6.354 1.00 95.69 91 ARG A CA 1
ATOM 705 C C . ARG A 1 91 ? 10.694 -9.386 -5.884 1.00 95.69 91 ARG A C 1
ATOM 707 O O . ARG A 1 91 ? 11.594 -8.717 -6.377 1.00 95.69 91 ARG A O 1
ATOM 714 N N . ALA A 1 92 ? 10.896 -10.317 -4.967 1.00 89.81 92 ALA A N 1
ATOM 715 C CA . ALA A 1 92 ? 12.177 -10.550 -4.337 1.00 89.81 92 ALA A CA 1
ATOM 716 C C . ALA A 1 92 ? 13.216 -11.247 -5.232 1.00 89.81 92 ALA A C 1
ATOM 718 O O . ALA A 1 92 ? 14.376 -10.845 -5.277 1.00 89.81 92 ALA A O 1
ATOM 719 N N . ASP A 1 93 ? 12.793 -12.317 -5.908 1.00 87.38 93 ASP A N 1
ATOM 720 C CA . ASP A 1 93 ? 13.679 -13.280 -6.567 1.00 87.38 93 ASP A CA 1
ATOM 721 C C . ASP A 1 93 ? 14.226 -12.718 -7.892 1.00 87.38 93 ASP A C 1
ATOM 723 O O . ASP A 1 93 ? 13.750 -13.066 -8.975 1.00 87.38 93 ASP A O 1
ATOM 727 N N . ASN A 1 94 ? 15.197 -11.801 -7.807 1.00 88.38 94 ASN A N 1
ATOM 728 C CA . ASN A 1 94 ? 15.807 -11.159 -8.968 1.00 88.38 94 ASN A CA 1
ATOM 729 C C . ASN A 1 94 ? 16.636 -12.187 -9.762 1.00 88.38 94 ASN A C 1
ATOM 731 O O . ASN A 1 94 ? 17.667 -12.653 -9.268 1.00 88.38 94 ASN A O 1
ATOM 735 N N . PRO A 1 95 ? 16.248 -12.531 -11.006 1.00 88.69 95 PRO A N 1
ATOM 736 C CA . PRO A 1 95 ? 16.917 -13.587 -11.764 1.00 88.69 95 PRO A CA 1
ATOM 737 C C . PRO A 1 95 ? 18.338 -13.205 -12.199 1.00 88.69 95 PRO A C 1
ATOM 739 O O . PRO A 1 95 ? 19.126 -14.085 -12.533 1.00 88.69 95 PRO A O 1
ATOM 742 N N . LEU A 1 96 ? 18.681 -11.911 -12.189 1.00 85.56 96 LEU A N 1
ATOM 743 C CA . LEU A 1 96 ? 20.019 -11.427 -12.532 1.00 85.56 96 LEU A CA 1
ATOM 744 C C . LEU A 1 96 ? 20.965 -11.394 -11.322 1.00 85.56 96 LEU A C 1
ATOM 746 O O . LEU A 1 96 ? 22.177 -11.285 -11.499 1.00 85.56 96 LEU A O 1
ATOM 750 N N . HIS A 1 97 ? 20.434 -11.490 -10.098 1.00 79.06 97 HIS A N 1
ATOM 751 C CA . HIS A 1 97 ? 21.200 -11.324 -8.863 1.00 79.06 97 HIS A CA 1
ATOM 752 C C . HIS A 1 97 ? 20.754 -12.329 -7.796 1.00 79.06 97 HIS A C 1
ATOM 754 O O . HIS A 1 97 ? 19.977 -12.013 -6.898 1.00 79.06 97 HIS A O 1
ATOM 760 N N . THR A 1 98 ? 21.271 -13.555 -7.873 1.00 74.62 98 THR A N 1
ATOM 761 C CA . THR A 1 98 ? 20.993 -14.604 -6.881 1.00 74.62 98 THR A CA 1
ATOM 762 C C . THR A 1 98 ? 21.400 -14.158 -5.471 1.00 74.62 98 THR A C 1
ATOM 764 O O . THR A 1 98 ? 22.513 -13.678 -5.264 1.00 74.62 98 THR A O 1
ATOM 767 N N . GLY A 1 99 ? 20.508 -14.324 -4.490 1.00 68.88 99 GLY A N 1
ATOM 768 C CA . GLY A 1 99 ? 20.722 -13.870 -3.106 1.00 68.88 99 GLY A CA 1
ATOM 769 C C . GLY A 1 99 ? 20.291 -12.421 -2.844 1.00 68.88 99 GLY A C 1
ATOM 770 O O . GLY A 1 99 ? 20.239 -11.997 -1.694 1.00 68.88 99 GLY A O 1
ATOM 771 N N . TYR A 1 100 ? 19.917 -11.688 -3.892 1.00 71.38 100 TYR A N 1
ATOM 772 C CA . TYR A 1 100 ? 18.946 -10.603 -3.818 1.00 71.38 100 TYR A CA 1
ATOM 773 C C . TYR A 1 100 ? 17.560 -11.273 -3.819 1.00 71.38 100 TYR A C 1
ATOM 775 O O . TYR A 1 100 ? 17.301 -12.086 -4.709 1.00 71.38 100 TYR A O 1
ATOM 783 N N . PRO A 1 101 ? 16.727 -11.076 -2.786 1.00 63.31 101 PRO A N 1
ATOM 784 C CA . PRO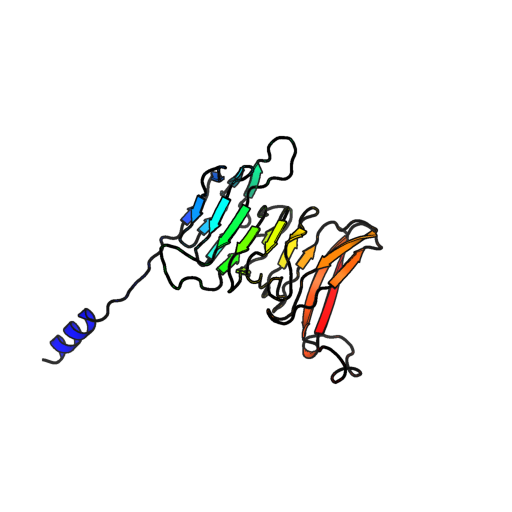 A 1 101 ? 16.311 -9.769 -2.278 1.00 63.31 101 PRO A CA 1
ATOM 785 C C . PRO A 1 101 ? 16.961 -9.296 -0.978 1.00 63.31 101 PRO A C 1
ATOM 787 O O . PRO A 1 101 ? 17.261 -10.058 -0.063 1.00 63.31 101 PRO A O 1
ATOM 790 N N . LEU A 1 102 ? 16.990 -7.974 -0.841 1.00 81.44 102 LEU A N 1
ATOM 791 C CA . LEU A 1 102 ? 16.793 -7.313 0.445 1.00 81.44 102 LEU A CA 1
ATOM 792 C C . LEU A 1 102 ? 15.302 -6.957 0.593 1.00 81.44 102 LEU A C 1
ATOM 794 O O . LEU A 1 102 ? 14.560 -6.948 -0.389 1.00 81.44 102 LEU A O 1
ATOM 798 N N . GLN A 1 103 ? 14.869 -6.578 1.796 1.00 94.06 103 GLN A N 1
ATOM 799 C CA . GLN A 1 103 ? 13.592 -5.873 1.972 1.00 94.06 103 GLN A CA 1
ATOM 800 C C . GLN A 1 103 ? 13.503 -4.708 0.971 1.00 94.06 103 GLN A C 1
ATOM 802 O O . GLN A 1 103 ? 14.410 -3.874 0.943 1.00 94.06 103 GLN A O 1
ATOM 807 N N . GLN A 1 104 ? 12.467 -4.660 0.136 1.00 96.50 104 GLN A N 1
ATOM 808 C CA . GLN A 1 104 ? 12.293 -3.573 -0.834 1.00 96.50 104 GLN A CA 1
ATOM 809 C C . GLN A 1 104 ? 11.747 -2.328 -0.141 1.00 96.50 104 GLN A C 1
ATOM 811 O O . GLN A 1 104 ? 11.222 -2.411 0.968 1.00 96.50 104 GLN A O 1
ATOM 816 N N . THR A 1 105 ? 11.883 -1.167 -0.769 1.00 97.94 105 THR A N 1
ATOM 817 C CA . THR A 1 105 ? 11.374 0.094 -0.237 1.00 97.94 105 THR A CA 1
ATOM 818 C C . THR A 1 105 ? 10.475 0.792 -1.247 1.00 97.94 105 THR A C 1
ATOM 820 O O . THR A 1 105 ? 10.670 0.685 -2.461 1.00 97.94 105 THR A O 1
ATOM 823 N N . LEU A 1 106 ? 9.476 1.500 -0.726 1.00 98.75 106 LEU A N 1
ATOM 824 C CA . LEU A 1 106 ? 8.533 2.275 -1.517 1.00 98.75 106 LEU A CA 1
ATOM 825 C C . LEU A 1 106 ? 8.350 3.660 -0.901 1.00 98.75 106 LEU A C 1
ATOM 827 O O . LEU A 1 106 ? 7.849 3.797 0.213 1.00 98.75 106 LEU A O 1
ATOM 831 N N . ASN A 1 107 ? 8.712 4.695 -1.647 1.00 98.75 107 ASN A N 1
ATOM 832 C CA . ASN A 1 107 ? 8.178 6.032 -1.439 1.00 98.75 107 ASN A CA 1
ATOM 833 C C . ASN A 1 107 ? 7.092 6.262 -2.492 1.00 98.75 107 ASN A C 1
ATOM 835 O O . ASN A 1 107 ? 7.410 6.497 -3.655 1.00 98.75 107 ASN A O 1
ATOM 839 N N . GLY A 1 108 ? 5.825 6.159 -2.087 1.00 98.31 108 GLY A N 1
ATOM 840 C CA . GLY A 1 108 ? 4.685 6.302 -2.990 1.00 98.31 108 GLY A CA 1
ATOM 841 C C . GLY A 1 108 ? 4.342 7.741 -3.374 1.00 98.31 108 GLY A C 1
ATOM 842 O O . GLY A 1 108 ? 3.431 7.914 -4.170 1.00 98.31 108 GLY A O 1
ATOM 843 N N . GLY A 1 109 ? 5.028 8.752 -2.825 1.00 98.12 109 GLY A N 1
ATOM 844 C CA . GLY A 1 109 ? 4.867 10.164 -3.194 1.00 98.12 109 GLY A CA 1
ATOM 845 C C . GLY A 1 109 ? 3.555 10.825 -2.760 1.00 98.12 109 GLY A C 1
ATOM 846 O O . GLY A 1 109 ? 3.358 12.010 -3.022 1.00 98.12 109 GLY A O 1
ATOM 847 N N . TYR A 1 110 ? 2.646 10.109 -2.095 1.00 98.44 110 TYR A N 1
ATOM 848 C CA . TYR A 1 110 ? 1.331 10.650 -1.759 1.00 98.44 110 TYR A CA 1
ATOM 849 C C . TYR A 1 110 ? 1.438 11.765 -0.712 1.00 98.44 110 TYR A C 1
ATOM 851 O O . TYR A 1 110 ? 2.054 11.603 0.340 1.00 98.44 110 TYR A O 1
ATOM 859 N N . THR A 1 111 ? 0.805 12.906 -0.969 1.00 96.56 111 THR A N 1
ATOM 860 C CA . THR A 1 111 ? 0.785 14.035 -0.021 1.00 96.56 111 THR A CA 1
ATOM 861 C C . THR A 1 111 ? -0.636 14.429 0.355 1.00 96.56 111 THR A C 1
ATOM 863 O O . THR A 1 111 ? -0.931 14.594 1.536 1.00 96.56 111 THR A O 1
ATOM 866 N N . SER A 1 112 ? -1.521 14.562 -0.635 1.00 92.81 112 SER A N 1
ATOM 867 C CA . SER A 1 112 ? -2.942 14.877 -0.472 1.00 92.81 112 SER A CA 1
ATOM 868 C C . SER A 1 112 ? -3.702 14.644 -1.786 1.00 92.81 112 SER A C 1
ATOM 870 O O . SER A 1 112 ? -3.092 14.458 -2.839 1.00 92.81 112 SER A O 1
ATOM 872 N N . GLY A 1 113 ? -5.035 14.696 -1.747 1.00 91.44 113 GLY A N 1
ATOM 873 C CA . GLY A 1 113 ? -5.870 14.580 -2.943 1.00 91.44 113 GLY A CA 1
ATOM 874 C C . GLY A 1 113 ? -5.916 13.152 -3.486 1.00 91.44 113 GLY A C 1
ATOM 875 O O . GLY A 1 113 ? -6.105 12.207 -2.732 1.00 91.44 113 GLY A O 1
ATOM 876 N N . THR A 1 114 ? -5.780 12.984 -4.802 1.00 89.12 114 THR A N 1
ATOM 877 C CA . THR A 1 114 ? -5.923 11.669 -5.456 1.00 89.12 114 THR A CA 1
ATOM 878 C C . THR A 1 114 ? -4.643 11.149 -6.098 1.00 89.12 114 THR A C 1
ATOM 880 O O . THR A 1 114 ? -4.625 10.004 -6.535 1.00 89.12 114 THR A O 1
ATOM 883 N N . ASN A 1 115 ? -3.586 11.956 -6.207 1.00 90.88 115 ASN A N 1
ATOM 884 C CA . ASN A 1 115 ? -2.353 11.579 -6.898 1.00 90.88 115 ASN A CA 1
ATOM 885 C C . ASN A 1 115 ? -1.116 11.860 -6.029 1.00 90.88 115 ASN A C 1
ATOM 887 O O . ASN A 1 115 ? -1.148 12.797 -5.230 1.00 90.88 115 ASN A O 1
ATOM 891 N N . PRO A 1 116 ? -0.030 11.096 -6.224 1.00 96.06 116 PRO A N 1
ATOM 892 C CA . PRO A 1 116 ? 0.012 9.806 -6.918 1.00 96.06 116 PRO A CA 1
ATOM 893 C C . PRO A 1 116 ? -0.820 8.750 -6.174 1.00 96.06 116 PRO A C 1
ATOM 895 O O . PRO A 1 116 ? -0.871 8.740 -4.944 1.00 96.06 116 PRO A O 1
ATOM 898 N N . SER A 1 117 ? -1.465 7.852 -6.923 1.00 96.69 117 SER A N 1
ATOM 899 C CA . SER A 1 117 ? -2.052 6.628 -6.369 1.00 96.69 117 SER A CA 1
ATOM 900 C C . SER A 1 117 ? -1.691 5.443 -7.240 1.00 96.69 117 SER A C 1
ATOM 902 O O . SER A 1 117 ? -1.983 5.456 -8.432 1.00 96.69 117 SER A O 1
ATOM 904 N N . LEU A 1 118 ? -1.060 4.429 -6.657 1.00 97.81 118 LEU A N 1
ATOM 905 C CA . LEU A 1 118 ? -0.666 3.232 -7.390 1.00 97.81 118 LEU A CA 1
ATOM 906 C C . LEU A 1 118 ? -1.877 2.298 -7.527 1.00 97.81 118 LEU A C 1
ATOM 908 O O . LEU A 1 118 ? -2.463 1.935 -6.506 1.00 97.81 118 LEU A O 1
ATOM 912 N N . PRO A 1 119 ? -2.258 1.882 -8.742 1.00 95.62 119 PRO A N 1
ATOM 913 C CA . PRO A 1 119 ? -3.269 0.851 -8.913 1.00 95.62 119 PRO A CA 1
ATOM 914 C C . PRO A 1 119 ? -2.665 -0.520 -8.636 1.00 95.62 119 PRO A C 1
ATOM 916 O O . PRO A 1 119 ? -1.530 -0.758 -9.037 1.00 95.62 119 PRO A O 1
ATOM 919 N N . ASN A 1 120 ? -3.437 -1.393 -7.981 1.00 97.19 120 ASN A N 1
ATOM 920 C CA . ASN A 1 120 ? -3.143 -2.809 -7.714 1.00 97.19 120 ASN A CA 1
ATOM 921 C C . ASN A 1 120 ? -1.660 -3.121 -7.456 1.00 97.19 120 ASN A C 1
ATOM 923 O O . ASN A 1 120 ? -0.861 -3.270 -8.385 1.00 97.19 120 ASN A O 1
ATOM 927 N N . ILE A 1 121 ? -1.290 -3.336 -6.200 1.00 98.62 121 ILE A N 1
ATOM 928 C CA . ILE A 1 121 ? 0.060 -3.807 -5.876 1.00 98.62 121 ILE A CA 1
ATOM 929 C C . ILE A 1 121 ? 0.044 -5.260 -5.414 1.00 98.62 121 ILE A C 1
ATOM 931 O O . ILE A 1 121 ? -0.882 -5.698 -4.734 1.00 98.62 121 ILE A O 1
ATOM 935 N N . GLU A 1 122 ? 1.100 -6.000 -5.744 1.00 98.75 122 GLU A N 1
ATOM 936 C CA . GLU A 1 122 ? 1.363 -7.326 -5.186 1.00 98.75 122 GLU A CA 1
ATOM 937 C C . GLU A 1 122 ? 2.663 -7.317 -4.385 1.00 98.75 122 GLU A C 1
ATOM 939 O O . GLU A 1 122 ? 3.709 -6.876 -4.866 1.00 98.75 122 GLU A O 1
ATOM 944 N N . ILE A 1 123 ? 2.604 -7.861 -3.173 1.00 98.69 123 ILE A N 1
ATOM 945 C CA . ILE A 1 123 ? 3.770 -8.104 -2.330 1.00 98.69 123 ILE A CA 1
ATOM 946 C C . ILE A 1 123 ? 4.181 -9.568 -2.496 1.00 98.69 123 ILE A C 1
ATOM 948 O O . ILE A 1 123 ? 3.549 -10.472 -1.947 1.00 98.69 123 ILE A O 1
ATOM 952 N N . ASP A 1 124 ? 5.239 -9.804 -3.269 1.00 97.50 124 ASP A N 1
ATOM 953 C CA . ASP A 1 124 ? 5.857 -11.112 -3.508 1.00 97.50 124 ASP A CA 1
ATOM 954 C C . ASP A 1 124 ? 7.320 -11.084 -3.034 1.00 97.50 124 ASP A C 1
ATOM 956 O O . ASP A 1 124 ? 8.264 -11.397 -3.771 1.00 97.50 124 ASP A O 1
ATOM 960 N N . ASN A 1 125 ? 7.506 -10.651 -1.785 1.00 96.31 125 ASN A N 1
ATOM 961 C CA . ASN A 1 125 ? 8.811 -10.477 -1.167 1.00 96.31 125 ASN A CA 1
ATOM 962 C C . ASN A 1 125 ? 8.780 -10.940 0.298 1.00 96.31 125 ASN A C 1
ATOM 964 O O . ASN A 1 125 ? 8.208 -10.242 1.130 1.00 96.31 125 ASN A O 1
ATOM 968 N N . PRO A 1 126 ? 9.429 -12.063 0.661 1.00 94.88 126 PRO A N 1
ATOM 969 C CA . PRO A 1 126 ? 9.401 -12.588 2.028 1.00 94.88 126 PRO A CA 1
ATOM 970 C C . PRO A 1 126 ? 10.017 -11.646 3.076 1.00 94.88 126 PRO A C 1
ATOM 972 O O . PRO A 1 126 ? 9.672 -11.751 4.247 1.00 94.88 126 PRO A O 1
ATOM 975 N N . LEU A 1 127 ? 10.891 -10.714 2.679 1.00 95.06 127 LEU A N 1
ATOM 976 C CA . LEU A 1 127 ? 11.439 -9.674 3.564 1.00 95.06 127 LEU A CA 1
ATOM 977 C C . LEU A 1 127 ? 10.553 -8.413 3.622 1.00 95.06 127 LEU A C 1
ATOM 979 O O . LEU A 1 127 ? 10.831 -7.483 4.383 1.00 95.06 127 LEU A O 1
ATOM 983 N N . GLY A 1 128 ? 9.486 -8.393 2.824 1.00 97.12 128 GLY A N 1
ATOM 984 C CA . GLY A 1 128 ? 8.487 -7.340 2.737 1.00 97.12 128 GLY A CA 1
ATOM 985 C C . GLY A 1 128 ? 8.921 -6.098 1.962 1.00 97.12 128 GLY A C 1
ATOM 986 O O . GLY A 1 128 ? 10.011 -6.017 1.387 1.00 97.12 128 GLY A O 1
ATOM 987 N N . VAL A 1 129 ? 8.021 -5.116 1.977 1.00 98.56 129 VAL A N 1
ATOM 988 C CA . VAL A 1 129 ? 8.189 -3.773 1.418 1.00 98.56 129 VAL A CA 1
ATOM 989 C C . VAL A 1 129 ? 8.091 -2.758 2.551 1.00 98.56 129 VAL A C 1
ATOM 991 O O . VAL A 1 129 ? 7.139 -2.767 3.322 1.00 98.56 129 VAL A O 1
ATOM 994 N N . SER A 1 130 ? 9.082 -1.886 2.666 1.00 98.56 130 SER A N 1
ATOM 995 C CA . SER A 1 130 ? 9.186 -0.871 3.710 1.00 98.56 130 SER A CA 1
ATOM 996 C C . SER A 1 130 ? 8.841 0.500 3.147 1.00 98.56 130 SER A C 1
ATOM 998 O O . SER A 1 130 ? 9.437 0.930 2.157 1.00 98.56 130 SER A O 1
ATOM 1000 N N . LEU A 1 131 ? 7.882 1.201 3.748 1.00 98.81 131 LEU A N 1
ATOM 1001 C CA . LEU A 1 131 ? 7.526 2.536 3.286 1.00 98.81 131 LEU A CA 1
ATOM 1002 C C . LEU A 1 131 ? 8.603 3.550 3.685 1.00 98.81 131 LEU A C 1
ATOM 1004 O O . LEU A 1 131 ? 9.043 3.598 4.836 1.00 98.81 131 LEU A O 1
ATOM 1008 N N . LEU A 1 132 ? 8.998 4.373 2.716 1.00 98.50 132 LEU A N 1
ATOM 1009 C CA . LEU A 1 132 ? 9.861 5.551 2.868 1.00 98.50 132 LEU A CA 1
ATOM 1010 C C . LEU A 1 132 ? 9.127 6.858 2.526 1.00 98.50 132 LEU A C 1
ATOM 1012 O O . LEU A 1 132 ? 9.724 7.931 2.531 1.00 98.50 132 LEU A O 1
ATOM 1016 N N . GLY A 1 133 ? 7.839 6.756 2.211 1.00 98.56 133 GLY A N 1
ATOM 1017 C CA . GLY A 1 133 ? 6.935 7.862 1.947 1.00 98.56 133 GLY A CA 1
ATOM 1018 C C . GLY A 1 133 ? 5.494 7.378 2.005 1.00 98.56 133 GLY A C 1
ATOM 1019 O O . GLY A 1 133 ? 5.222 6.185 1.826 1.00 98.56 133 GLY A O 1
ATOM 1020 N N . ASN A 1 134 ? 4.567 8.299 2.265 1.00 98.69 134 ASN A N 1
ATOM 1021 C CA . ASN A 1 134 ? 3.146 7.972 2.245 1.00 98.69 134 ASN A CA 1
ATOM 1022 C C . ASN A 1 134 ? 2.777 7.415 0.868 1.00 98.69 134 ASN A C 1
ATOM 1024 O O . ASN A 1 134 ? 3.231 7.903 -0.169 1.00 98.69 134 ASN A O 1
ATOM 1028 N N . THR A 1 135 ? 1.956 6.377 0.867 1.00 98.75 135 THR A N 1
ATOM 1029 C CA . THR A 1 135 ? 1.593 5.653 -0.346 1.00 98.75 135 THR A CA 1
ATOM 1030 C C . THR A 1 135 ? 0.086 5.519 -0.387 1.00 98.75 135 THR A C 1
ATOM 1032 O O . THR A 1 135 ? -0.500 5.001 0.561 1.00 98.75 135 THR A O 1
ATOM 1035 N N . ARG A 1 136 ? -0.536 5.966 -1.479 1.00 98.62 136 ARG A N 1
ATOM 1036 C CA . ARG A 1 136 ? -1.955 5.732 -1.740 1.00 98.62 136 ARG A CA 1
ATOM 1037 C C . ARG A 1 136 ? -2.109 4.629 -2.776 1.00 98.62 136 ARG A C 1
ATOM 1039 O O . ARG A 1 136 ? -1.430 4.655 -3.801 1.00 98.62 136 ARG A O 1
ATOM 1046 N N . ILE A 1 137 ? -2.976 3.664 -2.498 1.00 98.31 137 ILE A N 1
ATOM 1047 C CA . ILE A 1 137 ? -3.283 2.536 -3.373 1.00 98.31 137 ILE A CA 1
ATOM 1048 C C . ILE A 1 137 ? -4.745 2.612 -3.792 1.00 98.31 137 ILE A C 1
ATOM 1050 O O . ILE A 1 137 ? -5.619 2.878 -2.961 1.00 98.31 137 ILE A O 1
ATOM 1054 N N . THR A 1 138 ? -4.998 2.343 -5.070 1.00 95.69 138 THR A N 1
ATOM 1055 C CA . THR A 1 138 ? -6.343 2.088 -5.585 1.00 95.69 138 THR A CA 1
ATOM 1056 C C . THR A 1 138 ? -6.547 0.596 -5.850 1.00 95.69 138 THR A C 1
ATOM 1058 O O . THR A 1 138 ? -5.601 -0.137 -6.165 1.00 95.69 138 THR A O 1
ATOM 1061 N N . ASN A 1 139 ? -7.796 0.145 -5.734 1.00 95.31 139 ASN A N 1
ATOM 1062 C CA . ASN A 1 139 ? -8.272 -1.208 -6.055 1.00 95.31 139 ASN A CA 1
ATOM 1063 C C . ASN A 1 139 ? -7.788 -2.340 -5.129 1.00 95.31 139 ASN A C 1
ATOM 1065 O O . ASN A 1 139 ? -8.589 -2.918 -4.397 1.00 95.31 139 ASN A O 1
ATOM 1069 N N . THR A 1 140 ? -6.509 -2.725 -5.158 1.00 97.50 140 THR A N 1
ATOM 1070 C CA . THR A 1 140 ? -6.053 -3.905 -4.402 1.00 97.50 140 THR A CA 1
ATOM 1071 C C . THR A 1 140 ? -4.630 -3.793 -3.865 1.00 97.50 140 THR A C 1
ATOM 1073 O O . THR A 1 140 ? -3.721 -3.255 -4.495 1.00 97.50 140 THR A O 1
ATOM 1076 N N . VAL A 1 141 ? -4.428 -4.376 -2.686 1.00 98.75 141 VAL A N 1
ATOM 1077 C CA . VAL A 1 141 ? -3.121 -4.778 -2.166 1.00 98.75 141 VAL A CA 1
ATOM 1078 C C . VAL A 1 141 ? -3.170 -6.290 -1.969 1.00 98.75 141 VAL A C 1
ATOM 1080 O O . VAL A 1 141 ? -3.793 -6.785 -1.025 1.00 98.75 141 VAL A O 1
ATOM 1083 N N . ASN A 1 142 ? -2.541 -7.030 -2.876 1.00 98.69 142 ASN A N 1
ATOM 1084 C CA . ASN A 1 142 ? -2.460 -8.482 -2.814 1.00 98.69 142 ASN A CA 1
ATOM 1085 C C . ASN A 1 142 ? -1.187 -8.920 -2.088 1.00 98.69 142 ASN A C 1
ATOM 1087 O O . ASN A 1 142 ? -0.077 -8.547 -2.472 1.00 98.69 142 ASN A O 1
ATOM 1091 N N . PHE A 1 143 ? -1.327 -9.756 -1.066 1.00 98.69 143 PHE A N 1
ATOM 1092 C CA . PHE A 1 143 ? -0.180 -10.342 -0.395 1.00 98.69 143 PHE A CA 1
ATOM 1093 C C . PHE A 1 143 ? 0.058 -11.772 -0.874 1.00 98.69 143 PHE A C 1
ATOM 1095 O O . PHE A 1 143 ? -0.684 -12.699 -0.554 1.00 98.69 143 PHE A O 1
ATOM 1102 N N . LYS A 1 144 ? 1.161 -11.977 -1.593 1.00 98.12 144 LYS A N 1
ATOM 1103 C CA . LYS A 1 144 ? 1.626 -13.312 -1.971 1.00 98.12 144 LYS A CA 1
ATOM 1104 C C . LYS A 1 144 ? 2.644 -13.849 -0.969 1.00 98.12 144 LYS A C 1
ATOM 1106 O O . LYS A 1 144 ? 2.502 -14.979 -0.500 1.00 98.12 144 LYS A O 1
ATOM 1111 N N . ARG A 1 145 ? 3.645 -13.039 -0.608 1.00 96.44 145 ARG A N 1
ATOM 1112 C CA . ARG A 1 145 ? 4.667 -13.338 0.411 1.00 96.44 145 ARG A CA 1
ATOM 1113 C C . ARG A 1 145 ? 5.134 -12.056 1.102 1.00 96.44 145 ARG A C 1
ATOM 1115 O O . ARG A 1 145 ? 5.492 -11.109 0.413 1.00 96.44 145 ARG A O 1
ATOM 1122 N N . GLY A 1 146 ? 5.221 -12.090 2.434 1.00 97.06 146 GLY A N 1
ATOM 1123 C CA . GLY A 1 146 ? 5.776 -11.028 3.279 1.00 97.06 146 GLY A CA 1
ATOM 1124 C C . GLY A 1 146 ? 4.805 -9.899 3.620 1.00 97.06 146 GLY A C 1
ATOM 1125 O O . GLY A 1 146 ? 3.590 -10.044 3.502 1.00 97.06 146 GLY A O 1
ATOM 1126 N N . HIS A 1 147 ? 5.355 -8.780 4.091 1.00 98.50 147 HIS A N 1
ATOM 1127 C CA . HIS A 1 147 ? 4.601 -7.706 4.744 1.00 98.50 147 HIS A CA 1
ATOM 1128 C C . HIS A 1 147 ? 4.779 -6.349 4.057 1.00 98.50 147 HIS A C 1
ATOM 1130 O O . HIS A 1 147 ? 5.732 -6.147 3.305 1.00 98.50 147 HIS A O 1
ATOM 1136 N N . ILE A 1 148 ? 3.915 -5.391 4.394 1.00 98.81 148 ILE A N 1
ATOM 1137 C CA . ILE A 1 148 ? 4.202 -3.960 4.211 1.00 98.81 148 ILE A CA 1
ATOM 1138 C C . ILE A 1 148 ? 4.541 -3.374 5.582 1.00 98.81 148 ILE A C 1
ATOM 1140 O O . ILE A 1 148 ? 3.722 -3.462 6.489 1.00 98.81 148 ILE A O 1
ATOM 1144 N N . TYR A 1 149 ? 5.715 -2.769 5.740 1.00 98.69 149 TYR A N 1
ATOM 1145 C CA . TYR A 1 149 ? 6.129 -2.077 6.963 1.00 98.69 149 TYR A CA 1
ATOM 1146 C C . TYR A 1 149 ? 5.881 -0.581 6.810 1.00 98.69 149 TYR A C 1
ATOM 1148 O O . TYR A 1 149 ? 6.433 0.049 5.907 1.00 98.69 149 TYR A O 1
ATOM 1156 N N . LEU A 1 150 ? 5.050 -0.009 7.679 1.00 98.62 150 LEU A N 1
ATOM 1157 C CA . LEU A 1 150 ? 4.652 1.395 7.575 1.00 98.62 150 LEU A CA 1
ATOM 1158 C C . LEU A 1 150 ? 5.744 2.361 8.037 1.00 98.62 150 LEU A C 1
ATOM 1160 O O . LEU A 1 150 ? 5.839 3.472 7.519 1.00 98.62 150 LEU A O 1
ATOM 1164 N N . ASN A 1 151 ? 6.576 1.957 9.002 1.00 97.31 151 ASN A N 1
ATOM 1165 C CA . ASN A 1 151 ? 7.502 2.854 9.690 1.00 97.31 151 ASN A CA 1
ATOM 1166 C C . ASN A 1 151 ? 6.760 4.123 10.161 1.00 97.31 151 ASN A C 1
ATOM 1168 O O . ASN A 1 151 ? 5.809 4.044 10.939 1.00 97.31 151 ASN A O 1
ATOM 1172 N N . SER A 1 152 ? 7.161 5.295 9.668 1.00 96.94 152 SER A N 1
ATOM 1173 C CA . SER A 1 152 ? 6.542 6.585 9.991 1.00 96.94 152 SER A CA 1
ATOM 1174 C C . SER A 1 152 ? 5.566 7.091 8.922 1.00 96.94 152 SER A C 1
ATOM 1176 O O . SER A 1 152 ? 5.175 8.255 8.972 1.00 96.94 152 SER A O 1
ATOM 1178 N N . PHE A 1 153 ? 5.186 6.251 7.955 1.00 98.62 153 PHE A N 1
ATOM 1179 C CA . PHE A 1 153 ? 4.416 6.645 6.776 1.00 98.62 153 PHE A CA 1
ATOM 1180 C C . PHE A 1 153 ? 3.075 5.931 6.686 1.00 98.62 153 PHE A C 1
ATOM 1182 O O . PHE A 1 153 ? 2.913 4.796 7.127 1.00 98.62 153 PHE A O 1
ATOM 1189 N N . ASN A 1 154 ? 2.109 6.598 6.069 1.00 98.62 154 ASN A N 1
ATOM 1190 C CA . ASN A 1 154 ? 0.757 6.084 5.945 1.00 98.62 154 ASN A CA 1
ATOM 1191 C C . ASN A 1 154 ? 0.591 5.266 4.664 1.00 98.62 154 ASN A C 1
ATOM 1193 O O . ASN A 1 154 ? 1.049 5.668 3.589 1.00 98.62 154 ASN A O 1
ATOM 1197 N N . LEU A 1 155 ? -0.135 4.157 4.787 1.00 98.81 155 LEU A N 1
ATOM 1198 C CA . LEU A 1 155 ? -0.706 3.441 3.654 1.00 98.81 155 LEU A CA 1
ATOM 1199 C C . LEU A 1 155 ? -2.172 3.850 3.531 1.00 98.81 155 LEU A C 1
ATOM 1201 O O . LEU A 1 155 ? -2.989 3.515 4.386 1.00 98.81 155 LEU A O 1
ATOM 1205 N N . VAL A 1 156 ? -2.497 4.589 2.480 1.00 98.75 156 VAL A N 1
ATOM 1206 C CA . VAL A 1 156 ? -3.846 5.079 2.213 1.00 98.75 156 VAL A CA 1
ATOM 1207 C C . VAL A 1 156 ? -4.501 4.175 1.180 1.00 98.75 156 VAL A C 1
ATOM 1209 O O . VAL A 1 156 ? -3.961 3.953 0.103 1.00 98.75 156 VAL A O 1
ATOM 1212 N N . LEU A 1 157 ? -5.663 3.642 1.513 1.00 98.69 157 LEU A N 1
ATOM 1213 C CA . LEU A 1 157 ? -6.512 2.863 0.631 1.00 98.69 157 LEU A CA 1
ATOM 1214 C C . LEU A 1 157 ? -7.679 3.741 0.203 1.00 98.69 157 LEU A C 1
ATOM 1216 O O . LEU A 1 157 ? -8.394 4.264 1.063 1.00 98.69 157 LEU A O 1
ATOM 1220 N N . ASP A 1 158 ? -7.883 3.881 -1.105 1.00 96.56 158 ASP A N 1
ATOM 1221 C CA . ASP A 1 158 ? -9.056 4.577 -1.629 1.00 96.56 158 ASP A CA 1
ATOM 1222 C C . ASP A 1 158 ? -10.376 3.857 -1.293 1.00 96.56 158 ASP A C 1
ATOM 1224 O O . ASP A 1 158 ? -10.394 2.846 -0.586 1.00 96.56 158 ASP A O 1
ATOM 1228 N N . ASN A 1 159 ? -11.510 4.389 -1.762 1.00 94.88 159 ASN A N 1
ATOM 1229 C CA . ASN A 1 159 ? -12.834 3.829 -1.474 1.00 94.88 159 ASN A CA 1
ATOM 1230 C C . ASN A 1 159 ? -12.978 2.352 -1.882 1.00 94.88 159 ASN A C 1
ATOM 1232 O O . ASN A 1 159 ? -13.575 1.573 -1.136 1.00 94.88 159 ASN A O 1
ATOM 1236 N N . ASP A 1 160 ? -12.402 1.969 -3.015 1.00 92.56 160 ASP A N 1
ATOM 1237 C CA . ASP A 1 160 ? -12.594 0.646 -3.608 1.00 92.56 160 ASP A CA 1
ATOM 1238 C C . ASP A 1 160 ? -11.445 -0.312 -3.251 1.00 92.56 160 ASP A C 1
ATOM 1240 O O . ASP A 1 160 ? -11.543 -1.519 -3.469 1.00 92.56 160 ASP A O 1
ATOM 1244 N N . ALA A 1 161 ? -10.370 0.211 -2.655 1.00 97.12 161 ALA A N 1
ATOM 1245 C CA . ALA A 1 161 ? -9.187 -0.540 -2.299 1.00 97.12 161 ALA A CA 1
ATOM 1246 C C . ALA A 1 161 ? -9.431 -1.556 -1.176 1.00 97.12 161 ALA A C 1
ATOM 1248 O O . ALA A 1 161 ? -9.888 -1.222 -0.076 1.00 97.12 161 ALA A O 1
ATOM 1249 N N . ILE A 1 162 ? -9.038 -2.803 -1.438 1.00 97.88 162 ILE A N 1
ATOM 1250 C CA . ILE A 1 162 ? -9.111 -3.918 -0.490 1.00 97.88 162 ILE A CA 1
ATOM 1251 C C . ILE A 1 162 ? -7.756 -4.600 -0.297 1.00 97.88 162 ILE A C 1
ATOM 1253 O O . ILE A 1 162 ? -6.886 -4.584 -1.170 1.00 97.88 162 ILE A O 1
ATOM 1257 N N . PHE A 1 163 ? -7.599 -5.259 0.848 1.00 98.69 163 PHE A N 1
ATOM 1258 C CA . PHE A 1 163 ? -6.521 -6.216 1.061 1.00 98.69 163 PHE A CA 1
ATOM 1259 C C . PHE A 1 163 ? -6.958 -7.613 0.620 1.00 98.69 163 PHE A C 1
ATOM 1261 O O . PHE A 1 163 ? -8.076 -8.037 0.909 1.00 98.69 163 PHE A O 1
ATOM 1268 N N . ILE A 1 164 ? -6.063 -8.341 -0.043 1.00 98.19 164 ILE A N 1
ATOM 1269 C CA . ILE A 1 164 ? -6.300 -9.715 -0.494 1.00 98.19 164 ILE A CA 1
ATOM 1270 C C . ILE A 1 164 ? -5.222 -10.628 0.089 1.00 98.19 164 ILE A C 1
ATOM 1272 O O . ILE A 1 164 ? -4.055 -10.246 0.192 1.00 98.19 164 ILE A O 1
ATOM 1276 N N . ALA A 1 165 ? -5.636 -11.844 0.457 1.00 97.94 165 ALA A N 1
ATOM 1277 C CA . ALA A 1 165 ? -4.763 -12.913 0.934 1.00 97.94 165 ALA A CA 1
ATOM 1278 C C . ALA A 1 165 ? -3.913 -12.517 2.153 1.00 97.94 165 ALA A C 1
ATOM 1280 O O . AL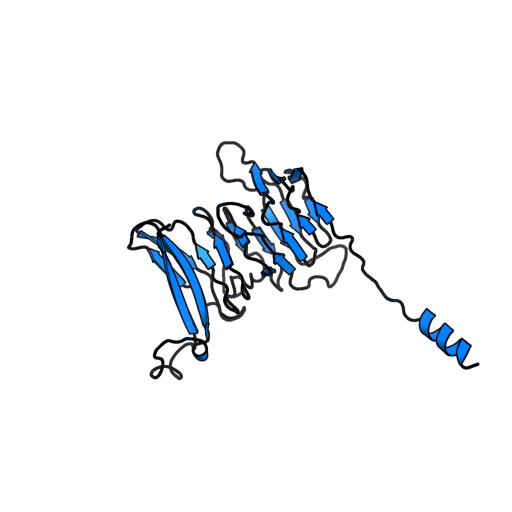A A 1 165 ? -2.727 -12.805 2.212 1.00 97.94 165 ALA A O 1
ATOM 1281 N N . THR A 1 166 ? -4.503 -11.865 3.151 1.00 98.31 166 THR A N 1
ATOM 1282 C CA . THR A 1 166 ? -3.793 -11.538 4.395 1.00 98.31 166 THR A CA 1
ATOM 1283 C C . THR A 1 166 ? -3.880 -12.676 5.403 1.00 98.31 166 THR A C 1
ATOM 1285 O O . THR A 1 166 ? -4.948 -13.264 5.570 1.00 98.31 166 THR A O 1
ATOM 1288 N N . ASP A 1 167 ? -2.794 -12.944 6.123 1.00 97.31 167 ASP A N 1
ATOM 1289 C CA . ASP A 1 167 ? -2.750 -13.883 7.244 1.00 97.31 167 ASP A CA 1
ATOM 1290 C C . ASP A 1 167 ? -1.574 -13.582 8.196 1.00 97.31 167 ASP A C 1
ATOM 1292 O O . ASP A 1 167 ? -0.895 -12.555 8.098 1.00 97.31 167 ASP A O 1
ATOM 1296 N N . VAL A 1 168 ? -1.310 -14.501 9.128 1.00 96.44 168 VAL A N 1
ATOM 1297 C CA . VAL A 1 168 ? -0.238 -14.377 10.126 1.00 96.44 168 VAL A CA 1
ATOM 1298 C C . VAL A 1 168 ? 1.162 -14.182 9.530 1.00 96.44 168 VAL A C 1
ATOM 1300 O O . VAL A 1 168 ? 2.005 -13.548 10.149 1.00 96.44 168 VAL A O 1
ATOM 1303 N N . THR A 1 169 ? 1.408 -14.670 8.316 1.00 96.88 169 THR A N 1
ATOM 1304 C CA . THR A 1 169 ? 2.688 -14.567 7.599 1.00 96.88 169 THR A CA 1
ATOM 1305 C C . THR A 1 169 ? 2.742 -13.403 6.612 1.00 96.88 169 THR A C 1
ATOM 1307 O O . THR A 1 169 ? 3.804 -13.122 6.055 1.00 96.88 169 THR A O 1
ATOM 1310 N N . LYS A 1 170 ? 1.606 -12.740 6.361 1.00 97.50 170 LYS A N 1
ATOM 1311 C CA . LYS A 1 170 ? 1.502 -11.699 5.339 1.00 97.50 170 LYS A CA 1
ATOM 1312 C C . LYS A 1 170 ? 0.394 -10.685 5.621 1.00 97.50 170 LYS A C 1
ATOM 1314 O O . LYS A 1 170 ? -0.792 -10.994 5.558 1.00 97.50 170 LYS A O 1
ATOM 1319 N N . HIS A 1 171 ? 0.792 -9.467 5.965 1.00 98.75 171 HIS A N 1
ATOM 1320 C CA . HIS A 1 171 ? -0.097 -8.398 6.431 1.00 98.75 171 HIS A CA 1
ATOM 1321 C C . HIS A 1 171 ? 0.667 -7.064 6.521 1.00 98.75 171 HIS A C 1
ATOM 1323 O O . HIS A 1 171 ? 1.839 -6.985 6.144 1.00 98.75 171 HIS A O 1
ATOM 1329 N N . VAL A 1 172 ? 0.029 -6.011 7.032 1.00 98.81 172 VAL A N 1
ATOM 1330 C CA . VAL A 1 172 ? 0.656 -4.700 7.247 1.00 98.81 172 VAL A CA 1
ATOM 1331 C C . VAL A 1 172 ? 1.185 -4.586 8.679 1.00 98.81 172 VAL A C 1
ATOM 1333 O O . VAL A 1 172 ? 0.463 -4.835 9.638 1.00 98.81 172 VAL A O 1
ATOM 1336 N N . VAL A 1 173 ? 2.434 -4.162 8.833 1.00 98.44 173 VAL A N 1
ATOM 1337 C CA . VAL A 1 173 ? 3.107 -3.974 10.119 1.00 98.44 173 VAL A CA 1
ATOM 1338 C C . VAL A 1 173 ? 3.196 -2.477 10.429 1.00 98.44 173 VAL A C 1
ATOM 1340 O O . VAL A 1 173 ? 3.869 -1.724 9.724 1.00 98.44 173 VAL A O 1
ATOM 1343 N N . THR A 1 174 ? 2.546 -2.031 11.503 1.00 96.94 174 THR A N 1
ATOM 1344 C CA . THR A 1 174 ? 2.542 -0.641 11.987 1.00 96.94 174 THR A CA 1
ATOM 1345 C C . THR A 1 174 ? 3.686 -0.397 12.982 1.00 96.94 174 THR A C 1
ATOM 1347 O O . THR A 1 174 ? 3.475 -0.018 14.130 1.00 96.94 174 THR A O 1
ATOM 1350 N N . ASN A 1 175 ? 4.926 -0.639 12.545 1.00 91.50 175 ASN A N 1
ATOM 1351 C CA . ASN A 1 175 ? 6.164 -0.597 13.342 1.00 91.50 175 ASN A CA 1
ATOM 1352 C C . ASN A 1 175 ? 6.716 0.825 13.604 1.00 91.50 175 ASN A C 1
ATOM 1354 O O . ASN A 1 175 ? 7.931 1.029 13.634 1.00 91.50 175 ASN A O 1
ATOM 1358 N N . GLY A 1 176 ? 5.846 1.820 13.765 1.00 91.75 176 GLY A N 1
ATOM 1359 C CA . GLY A 1 176 ? 6.236 3.213 13.977 1.00 91.75 176 GLY A CA 1
ATOM 1360 C C . GLY A 1 176 ? 5.027 4.120 14.196 1.00 91.75 176 GLY A C 1
ATOM 1361 O O . GLY A 1 176 ? 4.141 3.798 14.985 1.00 91.75 176 GLY A O 1
ATOM 1362 N N . THR A 1 177 ? 5.001 5.278 13.536 1.00 93.88 177 THR A N 1
ATOM 1363 C CA . THR A 1 177 ? 3.892 6.247 13.644 1.00 93.88 177 THR A CA 1
ATOM 1364 C C . THR A 1 177 ? 2.906 6.191 12.480 1.00 93.88 177 THR A C 1
ATOM 1366 O O . THR A 1 177 ? 1.916 6.919 12.506 1.00 93.88 177 THR A O 1
ATOM 1369 N N . GLY A 1 178 ? 3.203 5.398 11.448 1.00 97.00 178 GLY A N 1
ATOM 1370 C CA . GLY A 1 178 ? 2.357 5.248 10.272 1.00 97.00 178 GLY A CA 1
ATOM 1371 C C . GLY A 1 178 ? 1.068 4.480 10.560 1.00 97.00 178 GLY A C 1
ATOM 1372 O O . GLY A 1 178 ? 1.062 3.516 11.327 1.00 97.00 178 GLY A O 1
ATOM 1373 N N . VAL A 1 179 ? -0.016 4.884 9.898 1.00 98.06 179 VAL A N 1
ATOM 1374 C CA . VAL A 1 179 ? -1.336 4.241 9.982 1.00 98.06 179 VAL A CA 1
ATOM 1375 C C . VAL A 1 179 ? -1.770 3.685 8.627 1.00 98.06 179 VAL A C 1
ATOM 1377 O O . VAL A 1 179 ? -1.384 4.199 7.573 1.00 98.06 179 VAL A O 1
ATOM 1380 N N . ILE A 1 180 ? -2.631 2.668 8.644 1.00 98.75 180 ILE A N 1
ATOM 1381 C CA . ILE A 1 180 ? -3.489 2.399 7.488 1.00 98.75 180 ILE A CA 1
ATOM 1382 C C . ILE A 1 180 ? -4.638 3.397 7.536 1.00 98.75 180 ILE A C 1
ATOM 1384 O O . ILE A 1 180 ? -5.303 3.509 8.565 1.00 98.75 180 ILE A O 1
ATOM 1388 N N . VAL A 1 181 ? -4.901 4.071 6.424 1.00 98.56 181 VAL A N 1
ATOM 1389 C CA . VAL A 1 181 ? -6.090 4.902 6.230 1.00 98.56 181 VAL A CA 1
ATOM 1390 C C . VAL A 1 181 ? -6.987 4.201 5.225 1.00 98.56 181 VAL A C 1
ATOM 1392 O O . VAL A 1 181 ? -6.566 3.982 4.096 1.00 98.56 181 VAL A O 1
ATOM 1395 N N . LYS A 1 182 ? -8.218 3.856 5.603 1.00 98.62 182 LYS A N 1
ATOM 1396 C CA . LYS A 1 182 ? -9.253 3.447 4.649 1.00 98.62 182 LYS A CA 1
ATOM 1397 C C . LYS A 1 182 ? -10.173 4.629 4.390 1.00 98.62 182 LYS A C 1
ATOM 1399 O O . LYS A 1 182 ? -10.847 5.095 5.310 1.00 98.62 182 LYS A O 1
ATOM 1404 N N . GLU A 1 183 ? -10.197 5.103 3.152 1.00 98.19 183 GLU A N 1
ATOM 1405 C CA . GLU A 1 183 ? -11.033 6.228 2.753 1.00 98.19 183 GLU A CA 1
ATOM 1406 C C . GLU A 1 183 ? -12.489 5.805 2.523 1.00 98.19 183 GLU A C 1
ATOM 1408 O O . GLU A 1 183 ? -12.771 4.664 2.135 1.00 98.19 183 GLU A O 1
ATOM 1413 N N . ASN A 1 184 ? -13.398 6.763 2.730 1.00 97.44 184 ASN A N 1
ATOM 1414 C CA . ASN A 1 184 ? -14.805 6.702 2.329 1.00 97.44 184 ASN A CA 1
ATOM 1415 C C . ASN A 1 184 ? -15.588 5.475 2.834 1.00 97.44 184 ASN A C 1
ATOM 1417 O O . ASN A 1 184 ? -16.488 4.978 2.160 1.00 97.44 184 ASN A O 1
ATOM 1421 N N . VAL A 1 185 ? -15.309 4.992 4.046 1.00 98.19 185 VAL A N 1
ATOM 1422 C CA . VAL A 1 185 ? -16.071 3.888 4.645 1.00 98.19 185 VAL A CA 1
ATOM 1423 C C . VAL A 1 185 ? -17.509 4.347 4.890 1.00 98.19 185 VAL A C 1
ATOM 1425 O O . VAL A 1 185 ? -17.765 5.170 5.773 1.00 98.19 185 VAL A O 1
ATOM 1428 N N . ALA A 1 186 ? -18.447 3.829 4.096 1.00 98.12 186 ALA A N 1
ATOM 1429 C CA . ALA A 1 186 ? -19.865 4.170 4.171 1.00 98.12 186 ALA A CA 1
ATOM 1430 C C . ALA A 1 186 ? -20.491 3.798 5.527 1.00 98.12 186 ALA A C 1
ATOM 1432 O O . ALA A 1 186 ? -19.973 2.950 6.256 1.00 98.12 186 ALA A O 1
ATOM 1433 N N . THR A 1 187 ? -21.624 4.418 5.862 1.00 97.88 187 THR A N 1
ATOM 1434 C CA . THR A 1 187 ? -22.423 4.034 7.034 1.00 97.88 187 THR A CA 1
ATOM 1435 C C . THR A 1 187 ? -22.774 2.546 6.968 1.00 97.88 187 THR A C 1
ATOM 1437 O O . THR A 1 187 ? -23.145 2.035 5.915 1.00 97.88 187 THR A O 1
ATOM 1440 N N . ASP A 1 188 ? -22.631 1.855 8.093 1.00 98.06 188 ASP A N 1
ATOM 1441 C CA . ASP A 1 188 ? -22.815 0.414 8.291 1.00 98.06 188 ASP A CA 1
ATOM 1442 C C . ASP A 1 188 ? -21.850 -0.508 7.528 1.00 98.06 188 ASP A C 1
ATOM 1444 O O . ASP A 1 188 ? -21.860 -1.722 7.756 1.00 98.06 188 ASP A O 1
ATOM 1448 N N . ALA A 1 189 ? -20.949 0.036 6.705 1.00 98.12 189 ALA A N 1
ATOM 1449 C CA . ALA A 1 189 ? -19.890 -0.745 6.084 1.00 98.12 189 ALA A CA 1
ATOM 1450 C C . ALA A 1 189 ? -18.835 -1.157 7.119 1.00 98.12 189 ALA A C 1
ATOM 1452 O O . ALA A 1 189 ? -18.524 -0.425 8.065 1.00 98.12 189 ALA A O 1
ATOM 1453 N N . SER A 1 190 ? -18.270 -2.348 6.921 1.00 97.81 190 SER A N 1
ATOM 1454 C CA . SER A 1 190 ? -17.177 -2.876 7.735 1.00 97.81 190 SER A CA 1
ATOM 1455 C C . SER A 1 190 ? -15.926 -3.061 6.893 1.00 97.81 190 SER A C 1
ATOM 1457 O O . SER A 1 190 ? -16.010 -3.482 5.743 1.00 97.81 190 SER A O 1
ATOM 1459 N N .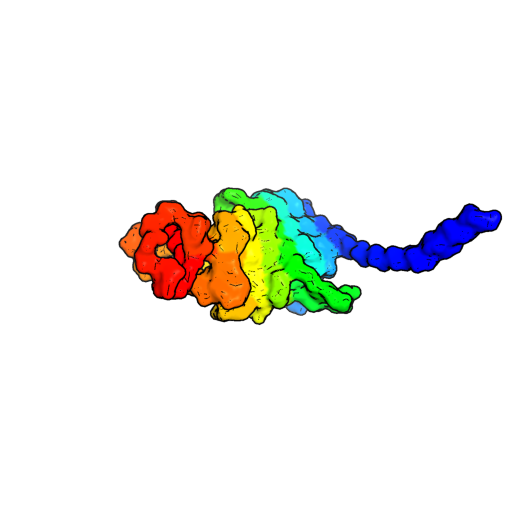 PHE A 1 191 ? -14.767 -2.786 7.483 1.00 98.56 191 PHE A N 1
ATOM 1460 C CA . PHE A 1 191 ? -13.473 -3.033 6.858 1.00 98.56 191 PHE A CA 1
ATOM 1461 C C . PHE A 1 191 ? -12.547 -3.751 7.838 1.00 98.56 191 PHE A C 1
ATOM 1463 O O . PHE A 1 191 ? -12.457 -3.372 9.010 1.00 98.56 191 PHE A O 1
ATOM 1470 N N . GLN A 1 192 ? -11.873 -4.798 7.362 1.00 98.25 192 GLN A N 1
ATOM 1471 C CA . GLN A 1 192 ? -10.861 -5.511 8.132 1.00 98.25 192 GLN A CA 1
ATOM 1472 C C . GLN A 1 192 ? -9.487 -4.901 7.856 1.00 98.25 192 GLN A C 1
ATOM 1474 O O . GLN A 1 192 ? -9.020 -4.865 6.721 1.00 98.25 192 GLN A O 1
ATOM 1479 N N . PHE A 1 193 ? -8.825 -4.463 8.918 1.00 98.69 193 PHE A N 1
ATOM 1480 C CA . PHE A 1 193 ? -7.461 -3.964 8.916 1.00 98.69 193 PHE A CA 1
ATOM 1481 C C . PHE A 1 193 ? -6.516 -5.107 9.321 1.00 98.69 193 PHE A C 1
ATOM 1483 O O . PHE A 1 193 ? -6.513 -5.508 10.490 1.00 98.69 193 PHE A O 1
ATOM 1490 N N . PRO A 1 194 ? -5.721 -5.658 8.386 1.00 98.25 194 PRO A N 1
ATOM 1491 C CA . PRO A 1 194 ? -4.765 -6.727 8.647 1.00 98.25 194 PRO A CA 1
ATOM 1492 C C . PRO A 1 194 ? -3.480 -6.131 9.239 1.00 98.25 194 PRO A C 1
ATOM 1494 O O . PRO A 1 194 ? -2.481 -5.975 8.541 1.00 98.25 194 PRO A O 1
ATOM 1497 N N . VAL A 1 195 ? -3.529 -5.743 10.511 1.00 98.00 195 VAL A N 1
ATOM 1498 C CA . VAL A 1 195 ? -2.449 -5.007 11.185 1.00 98.00 195 VAL A CA 1
ATOM 1499 C C . VAL A 1 195 ? -1.739 -5.829 12.254 1.00 98.00 195 VAL A C 1
ATOM 1501 O O . VAL A 1 195 ? -2.311 -6.743 12.849 1.00 98.00 195 VAL A O 1
ATOM 1504 N N . SER A 1 196 ? -0.494 -5.456 12.519 1.00 96.12 196 SER A N 1
ATOM 1505 C CA . SER A 1 196 ? 0.337 -5.937 13.623 1.00 96.12 196 SER A CA 1
ATOM 1506 C C . SER A 1 196 ? 1.342 -4.870 14.041 1.00 96.12 196 SER A C 1
ATOM 1508 O O . SER A 1 196 ? 1.595 -3.929 13.291 1.00 96.12 196 SER A O 1
ATOM 1510 N N . ILE A 1 197 ? 1.979 -5.039 15.201 1.00 93.00 197 ILE A N 1
ATOM 1511 C CA . ILE A 1 197 ? 3.175 -4.253 15.548 1.00 93.00 197 ILE A CA 1
ATOM 1512 C C . ILE A 1 197 ? 4.464 -4.858 14.960 1.00 93.00 197 ILE A C 1
ATOM 1514 O O . ILE A 1 197 ? 5.451 -4.151 14.752 1.00 93.00 197 ILE A O 1
ATOM 1518 N N . ALA A 1 198 ? 4.463 -6.165 14.679 1.00 94.06 198 ALA A N 1
ATOM 1519 C CA . ALA A 1 198 ? 5.597 -6.916 14.149 1.00 94.06 198 ALA A CA 1
ATOM 1520 C C . ALA A 1 198 ? 5.127 -8.058 13.231 1.00 94.06 198 ALA A C 1
ATOM 1522 O O . ALA A 1 198 ? 4.030 -8.583 13.391 1.00 94.06 198 ALA A O 1
ATOM 1523 N N . GLY A 1 199 ? 5.981 -8.499 12.302 1.00 92.25 199 GLY A N 1
ATOM 1524 C CA . GLY A 1 199 ? 5.605 -9.484 11.271 1.00 92.25 199 GLY A CA 1
ATOM 1525 C C . GLY A 1 199 ? 5.165 -10.863 11.787 1.00 92.25 199 GLY A C 1
ATOM 1526 O O . GLY A 1 199 ? 4.498 -11.590 11.065 1.00 92.25 199 GLY A O 1
ATOM 1527 N N . ALA A 1 200 ? 5.491 -11.223 13.032 1.00 90.81 200 ALA A N 1
ATOM 1528 C CA . ALA A 1 200 ? 5.061 -12.478 13.660 1.00 90.81 200 ALA A CA 1
ATOM 1529 C C . ALA A 1 200 ? 3.861 -12.308 14.615 1.00 90.81 200 ALA A C 1
ATOM 1531 O O . ALA A 1 200 ? 3.549 -13.220 15.374 1.00 90.81 200 ALA A O 1
ATOM 1532 N N . ASP A 1 201 ? 3.217 -11.140 14.613 1.00 92.06 201 ASP A N 1
ATOM 1533 C CA . ASP A 1 201 ? 2.288 -10.713 15.660 1.00 92.06 201 ASP A CA 1
ATOM 1534 C C . ASP A 1 201 ? 0.967 -10.203 15.079 1.00 92.06 201 ASP A C 1
ATOM 1536 O O . ASP A 1 201 ? 0.556 -9.061 15.269 1.00 92.06 201 ASP A O 1
ATOM 1540 N N . TYR A 1 202 ? 0.341 -11.040 14.256 1.00 95.06 202 TYR A N 1
ATOM 1541 C CA . TYR A 1 202 ? -0.847 -10.666 13.502 1.00 95.06 202 TYR A CA 1
ATOM 1542 C C . TYR A 1 202 ? -2.074 -10.482 14.399 1.00 95.06 202 TYR A C 1
ATOM 1544 O O . TYR A 1 202 ? -2.606 -11.439 14.961 1.00 95.06 202 TYR A O 1
ATOM 1552 N N . THR A 1 203 ? -2.549 -9.240 14.482 1.00 95.25 203 THR A N 1
ATOM 1553 C CA . THR A 1 203 ? -3.608 -8.803 15.398 1.00 95.25 203 THR A CA 1
ATOM 1554 C C . THR A 1 203 ? -4.642 -7.947 14.653 1.00 95.25 203 THR A C 1
ATOM 1556 O O . THR A 1 203 ? -4.742 -6.736 14.895 1.00 95.25 203 THR A O 1
ATOM 1559 N N . PRO A 1 204 ? -5.391 -8.527 13.695 1.00 97.00 204 PRO A N 1
ATOM 1560 C CA . PRO A 1 204 ? -6.282 -7.766 12.828 1.00 97.00 204 PRO A CA 1
ATOM 1561 C C . PRO A 1 204 ? -7.441 -7.133 13.605 1.00 97.00 204 PRO A C 1
ATOM 1563 O O . PRO A 1 204 ? -7.898 -7.666 14.616 1.00 97.00 204 PRO A O 1
ATOM 1566 N N . ALA A 1 205 ? -7.967 -6.024 13.088 1.00 96.75 205 ALA A N 1
ATOM 1567 C CA . ALA A 1 205 ? -9.152 -5.361 13.630 1.00 96.75 205 ALA A CA 1
ATOM 1568 C C . ALA A 1 205 ? -10.209 -5.181 12.540 1.00 96.75 205 ALA A C 1
ATOM 1570 O O . ALA A 1 205 ? -9.897 -4.722 11.447 1.00 96.75 205 ALA A O 1
ATOM 1571 N N . THR A 1 206 ? -11.466 -5.508 12.835 1.00 98.19 206 THR A N 1
ATOM 1572 C CA . THR A 1 206 ? -12.593 -5.163 11.955 1.00 98.19 206 THR A CA 1
ATOM 1573 C C . THR A 1 206 ? -13.321 -3.968 12.542 1.00 98.19 206 THR A C 1
ATOM 1575 O O . THR A 1 206 ? -13.731 -4.011 13.700 1.00 98.19 206 THR A O 1
ATOM 1578 N N . VAL A 1 207 ? -13.476 -2.907 11.752 1.00 98.25 207 VAL A N 1
ATOM 1579 C CA . VAL A 1 207 ? -14.172 -1.686 12.170 1.00 98.25 207 VAL A CA 1
ATOM 1580 C C . VAL A 1 207 ? -15.419 -1.516 11.321 1.00 98.25 207 VAL A C 1
ATOM 1582 O O . VAL A 1 207 ? -15.332 -1.482 10.096 1.00 98.25 207 VAL A O 1
ATOM 1585 N N . THR A 1 208 ? -16.569 -1.383 11.978 1.00 98.31 208 THR A N 1
ATOM 1586 C CA . THR A 1 208 ? -17.839 -1.023 11.340 1.00 98.31 208 THR A CA 1
ATOM 1587 C C . THR A 1 208 ? -18.104 0.461 11.558 1.00 98.31 208 THR A C 1
ATOM 1589 O O . THR A 1 208 ? -18.174 0.911 12.703 1.00 98.31 208 THR A O 1
ATOM 1592 N N . ASN A 1 209 ? -18.283 1.230 10.483 1.00 98.00 209 ASN A N 1
ATOM 1593 C CA . ASN A 1 209 ? -18.666 2.633 10.607 1.00 98.00 209 ASN A CA 1
ATOM 1594 C C . ASN A 1 209 ? -20.154 2.733 10.968 1.00 98.00 209 ASN A C 1
ATOM 1596 O O . ASN A 1 209 ? -21.003 2.267 10.223 1.00 98.00 209 ASN A O 1
ATOM 1600 N N . LYS A 1 210 ? -20.488 3.354 12.100 1.00 97.62 210 LYS A N 1
ATOM 1601 C CA . LYS A 1 210 ? -21.882 3.626 12.508 1.00 97.62 210 LYS A CA 1
ATOM 1602 C C . LYS A 1 210 ? -22.275 5.099 12.382 1.00 97.62 210 LYS A C 1
ATOM 1604 O O . LYS A 1 210 ? -23.377 5.478 12.762 1.00 97.62 210 LYS A O 1
ATOM 1609 N N . ALA A 1 211 ? -21.376 5.930 11.865 1.00 96.12 211 ALA A N 1
ATOM 1610 C CA . ALA A 1 211 ? -21.619 7.333 11.566 1.00 96.12 211 ALA A CA 1
ATOM 1611 C C . ALA A 1 211 ? -21.768 7.545 10.050 1.00 96.12 211 ALA A C 1
ATOM 1613 O O . ALA A 1 211 ? -21.612 6.610 9.270 1.00 96.12 211 ALA A O 1
ATOM 1614 N N . ALA A 1 212 ? -22.016 8.794 9.633 1.00 97.56 212 ALA A N 1
ATOM 1615 C CA . ALA A 1 212 ? -21.869 9.208 8.232 1.00 97.56 212 ALA A CA 1
ATOM 1616 C C . ALA A 1 212 ? -20.487 8.817 7.678 1.00 97.56 212 ALA A C 1
ATOM 1618 O O . ALA A 1 212 ? -19.559 8.656 8.468 1.00 97.56 212 ALA A O 1
ATOM 1619 N N . THR A 1 213 ? -20.346 8.702 6.354 1.00 98.12 213 THR A N 1
ATOM 1620 C CA . THR A 1 213 ? -19.119 8.267 5.663 1.00 98.12 213 THR A CA 1
ATOM 1621 C C . THR A 1 213 ? -17.841 8.870 6.260 1.00 98.12 213 THR A C 1
ATOM 1623 O O . THR A 1 213 ? -17.744 10.087 6.444 1.00 98.12 213 THR A O 1
ATOM 1626 N N . ARG A 1 214 ? -16.871 8.006 6.594 1.00 98.00 214 ARG A N 1
ATOM 1627 C CA . ARG A 1 214 ? -15.620 8.380 7.274 1.00 98.00 214 ARG A CA 1
ATOM 1628 C C . ARG A 1 214 ? -14.384 7.844 6.574 1.00 98.00 214 ARG A C 1
ATOM 1630 O O . ARG A 1 214 ? -14.396 6.737 6.045 1.00 98.00 214 ARG A O 1
ATOM 1637 N N . ASN A 1 215 ? -13.284 8.568 6.737 1.00 97.94 215 ASN A N 1
ATOM 1638 C CA . ASN A 1 215 ? -11.954 7.979 6.634 1.00 97.94 215 ASN A CA 1
ATOM 1639 C C . ASN A 1 215 ? -11.603 7.364 7.994 1.00 97.94 215 ASN A C 1
ATOM 1641 O O . ASN A 1 215 ? -11.777 8.019 9.027 1.00 97.94 215 ASN A O 1
ATOM 1645 N N . ILE A 1 216 ? -11.152 6.110 8.009 1.00 98.50 216 ILE A N 1
ATOM 1646 C CA . ILE A 1 216 ? -10.820 5.367 9.232 1.00 98.50 216 ILE A CA 1
ATOM 1647 C C . ILE A 1 216 ? -9.323 5.078 9.247 1.00 98.50 216 ILE A C 1
ATOM 1649 O O . ILE A 1 216 ? -8.798 4.474 8.315 1.00 98.50 216 ILE A O 1
ATOM 1653 N N . ASN A 1 217 ? -8.656 5.481 10.326 1.00 98.19 217 ASN A N 1
ATOM 1654 C CA . ASN A 1 217 ? -7.227 5.280 10.531 1.00 98.19 217 ASN A CA 1
ATOM 1655 C C . ASN A 1 217 ? -7.006 4.197 11.586 1.00 98.19 217 ASN A C 1
ATOM 1657 O O . ASN A 1 217 ? -7.600 4.274 12.664 1.00 98.19 217 ASN A O 1
ATOM 1661 N N . VAL A 1 218 ? -6.135 3.228 11.307 1.00 98.19 218 VAL A N 1
ATOM 1662 C CA . VAL A 1 218 ? -5.825 2.125 12.227 1.00 98.19 218 VAL A CA 1
ATOM 1663 C C . VAL A 1 218 ? -4.321 1.881 12.302 1.00 98.19 218 VAL A C 1
ATOM 1665 O O . VAL A 1 218 ? -3.637 1.787 11.282 1.00 98.19 218 VAL A O 1
ATOM 1668 N N . GLN A 1 219 ? -3.824 1.721 13.528 1.00 95.81 219 GLN A N 1
ATOM 1669 C CA . GLN A 1 219 ? -2.505 1.160 13.830 1.00 95.81 219 GLN A CA 1
ATOM 1670 C C . GLN A 1 219 ? -2.542 0.343 15.124 1.00 95.81 219 GLN A C 1
ATOM 1672 O O . GLN A 1 219 ? -3.398 0.563 15.984 1.00 95.81 219 GLN A O 1
ATOM 1677 N N . VAL A 1 220 ? -1.575 -0.557 15.278 1.00 93.69 220 VAL A N 1
ATOM 1678 C CA . VAL A 1 220 ? -1.308 -1.295 16.517 1.00 93.69 220 VAL A CA 1
ATOM 1679 C C . VAL A 1 220 ? -0.001 -0.792 17.116 1.00 93.69 220 VAL A C 1
ATOM 1681 O O . VAL A 1 220 ? 1.000 -0.643 16.417 1.00 93.69 220 VAL A O 1
ATOM 1684 N N . LYS A 1 221 ? -0.007 -0.530 18.421 1.00 87.44 221 LYS A N 1
ATOM 1685 C CA . LYS A 1 221 ? 1.169 -0.102 19.179 1.00 87.44 221 LYS A CA 1
ATOM 1686 C C . LYS A 1 221 ? 1.422 -1.002 20.369 1.00 87.44 221 LYS A C 1
ATOM 1688 O O . LYS A 1 221 ? 0.530 -1.715 20.828 1.00 87.44 221 LYS A O 1
ATOM 1693 N N . ASP A 1 222 ? 2.650 -0.926 20.865 1.00 83.06 222 ASP A N 1
ATOM 1694 C CA . ASP A 1 222 ? 3.017 -1.520 22.140 1.00 83.06 222 ASP A CA 1
ATOM 1695 C C . ASP A 1 222 ? 2.242 -0.802 23.241 1.00 83.06 222 ASP A C 1
ATOM 1697 O O . ASP A 1 222 ? 2.092 0.425 23.209 1.00 83.06 222 ASP A O 1
ATOM 1701 N N . TYR A 1 223 ? 1.769 -1.577 24.208 1.00 76.44 223 TYR A N 1
ATOM 1702 C CA . TYR A 1 223 ? 1.097 -1.083 25.398 1.00 76.44 223 TYR A CA 1
ATOM 1703 C C . TYR A 1 223 ? 1.866 0.055 26.085 1.00 76.44 223 TYR A C 1
ATOM 1705 O O . TYR A 1 223 ? 1.303 1.109 26.374 1.00 76.44 223 TYR A O 1
ATOM 1713 N N . ASN A 1 224 ? 3.183 -0.105 26.253 1.00 73.38 224 ASN A N 1
ATOM 1714 C CA . ASN A 1 224 ? 4.048 0.869 26.925 1.00 73.38 224 ASN A CA 1
ATOM 1715 C C . ASN A 1 224 ? 4.235 2.166 26.125 1.00 73.38 224 ASN A C 1
ATOM 1717 O O . ASN A 1 224 ? 4.645 3.185 26.676 1.00 73.38 224 ASN A O 1
ATOM 1721 N N . ALA A 1 225 ? 3.958 2.130 24.820 1.00 71.75 225 ALA A N 1
ATOM 1722 C CA . ALA A 1 225 ? 4.019 3.286 23.934 1.00 71.75 225 ALA A CA 1
ATOM 1723 C C . ALA A 1 225 ? 2.652 3.985 23.772 1.00 71.75 225 ALA A C 1
ATOM 1725 O O . ALA A 1 225 ? 2.530 4.931 22.985 1.00 71.75 225 ALA A O 1
ATOM 1726 N N . SER A 1 226 ? 1.615 3.524 24.482 1.00 66.69 226 SER A N 1
ATOM 1727 C CA . SER A 1 226 ? 0.273 4.104 24.475 1.00 66.69 226 SER A CA 1
ATOM 1728 C C . SER A 1 226 ? 0.068 5.071 25.646 1.00 66.69 226 SER A C 1
ATOM 1730 O O . SER A 1 226 ? 0.541 4.842 26.752 1.00 66.69 226 SER A O 1
ATOM 1732 N N . ALA A 1 227 ? -0.676 6.156 25.415 1.00 65.62 227 ALA A N 1
ATOM 1733 C CA . ALA A 1 227 ? -1.030 7.145 26.441 1.00 65.62 227 ALA A CA 1
ATOM 1734 C C . ALA A 1 227 ? -2.312 6.788 27.226 1.00 65.62 227 ALA A C 1
ATOM 1736 O O . ALA A 1 227 ? -2.865 7.638 27.925 1.00 65.62 227 ALA A O 1
ATOM 1737 N N . ALA A 1 228 ? -2.842 5.573 27.061 1.00 60.12 228 ALA A N 1
ATOM 1738 C CA . ALA A 1 228 ? -4.056 5.136 27.743 1.00 60.12 228 ALA A CA 1
ATOM 1739 C C . ALA A 1 228 ? -3.811 4.895 29.253 1.00 60.12 228 ALA A C 1
ATOM 1741 O O . ALA A 1 228 ? -2.678 4.708 29.698 1.00 60.12 228 ALA A O 1
ATOM 1742 N N . VAL A 1 229 ? -4.882 4.905 30.058 1.00 54.50 229 VAL A N 1
ATOM 1743 C CA . VAL A 1 229 ? -4.819 4.625 31.506 1.00 54.50 229 VAL A CA 1
ATOM 1744 C C . VAL A 1 229 ? -4.826 3.111 31.721 1.00 54.50 229 VAL A C 1
ATOM 1746 O O . VAL A 1 229 ? -5.862 2.461 31.623 1.00 54.50 229 VAL A O 1
ATOM 1749 N N . GLU A 1 230 ? -3.645 2.565 31.986 1.00 58.56 230 GLU A N 1
ATOM 1750 C CA . GLU A 1 230 ? -3.274 1.195 31.624 1.00 58.56 230 GLU A CA 1
ATOM 1751 C C . GLU A 1 230 ? -2.611 0.456 32.809 1.00 58.56 230 GLU A C 1
ATOM 1753 O O . GLU A 1 230 ? -1.435 0.103 32.781 1.00 58.56 230 GLU A O 1
ATOM 1758 N N . THR A 1 231 ? -3.336 0.266 33.921 1.00 55.03 231 THR A N 1
ATOM 1759 C CA . THR A 1 231 ? -2.760 -0.316 35.160 1.00 55.03 231 THR A CA 1
ATOM 1760 C C . THR A 1 231 ? -3.334 -1.673 35.572 1.00 55.03 231 THR A C 1
ATOM 1762 O O . THR A 1 231 ? -2.881 -2.245 36.562 1.00 55.03 231 THR A O 1
ATOM 1765 N N . THR A 1 232 ? -4.315 -2.221 34.846 1.00 56.03 232 THR A N 1
ATOM 1766 C CA . THR A 1 232 ? -5.084 -3.391 35.321 1.00 56.03 232 THR A CA 1
ATOM 1767 C C . THR A 1 232 ? -4.759 -4.718 34.624 1.00 56.03 232 THR A C 1
ATOM 1769 O O . THR A 1 232 ? -5.098 -5.766 35.173 1.00 56.03 232 THR A O 1
ATOM 1772 N N . PHE A 1 233 ? -4.085 -4.718 33.461 1.00 56.50 233 PHE A N 1
ATOM 1773 C CA . PHE A 1 233 ? -4.014 -5.912 32.594 1.00 56.50 233 PHE A CA 1
ATOM 1774 C C . PHE A 1 233 ? -2.623 -6.321 32.083 1.00 56.50 233 PHE A C 1
ATOM 1776 O O . PHE A 1 233 ? -2.534 -7.320 31.378 1.00 56.50 233 PHE A O 1
ATOM 1783 N N . ALA A 1 234 ? -1.533 -5.669 32.507 1.00 54.97 234 ALA A N 1
ATOM 1784 C CA . ALA A 1 234 ? -0.164 -5.945 32.025 1.00 54.97 234 ALA A CA 1
ATOM 1785 C C . ALA A 1 234 ? 0.357 -7.391 32.242 1.00 54.97 234 ALA A C 1
ATOM 1787 O O . ALA A 1 234 ? 1.439 -7.741 31.792 1.00 54.97 234 ALA A O 1
ATOM 1788 N N . THR A 1 235 ? -0.376 -8.244 32.967 1.00 59.88 235 THR A N 1
ATOM 1789 C CA . THR A 1 235 ? -0.048 -9.677 33.157 1.00 59.88 235 THR A CA 1
ATOM 1790 C C . THR A 1 235 ? -1.139 -10.623 32.652 1.00 59.88 235 THR A C 1
ATOM 1792 O O . THR A 1 235 ? -1.032 -11.840 32.804 1.00 59.88 235 THR A O 1
ATOM 1795 N N . LYS A 1 236 ? -2.220 -10.086 32.079 1.00 59.31 236 LYS A N 1
ATOM 1796 C CA . LYS A 1 236 ? -3.397 -10.837 31.641 1.00 59.31 236 LYS A CA 1
ATOM 1797 C C . LYS A 1 236 ? -3.829 -10.346 30.264 1.00 59.31 236 LYS A C 1
ATOM 1799 O O . LYS A 1 236 ? -4.768 -9.566 30.154 1.00 59.31 236 LYS A O 1
ATOM 1804 N N . GLY A 1 237 ? -3.164 -10.829 29.220 1.00 67.31 237 GLY A N 1
ATOM 1805 C CA . GLY A 1 237 ? -3.560 -10.551 27.844 1.00 67.31 237 GLY A CA 1
ATOM 1806 C C . GLY A 1 237 ? -2.379 -10.415 26.897 1.00 67.31 237 GLY A C 1
ATOM 1807 O O . GLY A 1 237 ? -1.318 -10.991 27.117 1.00 67.31 237 GLY A O 1
ATOM 1808 N N . MET A 1 238 ? -2.616 -9.673 25.823 1.00 73.12 238 MET A N 1
ATOM 1809 C CA . MET A 1 238 ? -1.635 -9.332 24.806 1.00 73.12 238 MET A CA 1
ATOM 1810 C C . MET A 1 238 ? -1.287 -7.849 24.960 1.00 73.12 238 MET A C 1
ATOM 1812 O O . MET A 1 238 ? -2.194 -7.019 25.002 1.00 73.12 238 MET A O 1
ATOM 1816 N N . ASP A 1 239 ? 0.006 -7.520 25.029 1.00 79.50 23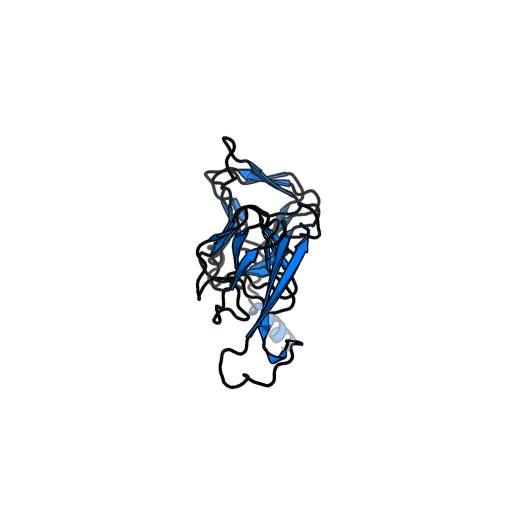9 ASP A N 1
ATOM 1817 C CA . ASP A 1 239 ? 0.506 -6.166 25.323 1.00 79.50 239 ASP A CA 1
ATOM 1818 C C . ASP A 1 239 ? 0.404 -5.231 24.107 1.00 79.50 239 ASP A C 1
ATOM 1820 O O . ASP A 1 239 ? 1.404 -4.729 23.580 1.00 79.50 239 ASP A O 1
ATOM 1824 N N . ARG A 1 240 ? -0.813 -5.032 23.598 1.00 84.25 240 ARG A N 1
ATOM 1825 C CA . ARG A 1 240 ? -1.082 -4.280 22.370 1.00 84.25 240 ARG A CA 1
ATOM 1826 C C . ARG A 1 240 ? -2.228 -3.306 22.564 1.00 84.25 240 ARG A C 1
ATOM 1828 O O . ARG A 1 240 ? -3.255 -3.637 23.151 1.00 84.25 240 ARG A O 1
ATOM 1835 N N . THR A 1 241 ? -2.076 -2.127 21.979 1.00 88.06 241 THR A N 1
ATOM 1836 C CA . THR A 1 241 ? -3.143 -1.136 21.866 1.00 88.06 241 THR A CA 1
ATOM 1837 C C . THR A 1 241 ? -3.466 -0.902 20.398 1.00 88.06 241 THR A C 1
ATOM 1839 O O . THR A 1 241 ? -2.602 -0.495 19.620 1.00 88.06 241 THR A O 1
ATOM 1842 N N . TRP A 1 242 ? -4.730 -1.085 20.022 1.00 92.81 242 TRP A N 1
ATOM 1843 C CA . TRP A 1 242 ? -5.245 -0.619 18.738 1.00 92.81 242 TRP A CA 1
ATOM 1844 C C . TRP A 1 242 ? -5.620 0.853 18.866 1.00 92.81 242 TRP A C 1
ATOM 1846 O O . TRP A 1 242 ? -6.499 1.217 19.646 1.00 92.81 242 TRP A O 1
ATOM 1856 N N . GLN A 1 243 ? -4.960 1.708 18.091 1.00 92.56 243 GLN A N 1
ATOM 1857 C CA . GLN A 1 243 ? -5.323 3.113 17.976 1.00 92.56 243 GLN A CA 1
ATOM 1858 C C . GLN A 1 243 ? -6.160 3.289 16.716 1.00 92.56 243 GLN A C 1
ATOM 1860 O O . GLN A 1 243 ? -5.658 3.142 15.601 1.00 92.56 243 GLN A O 1
ATOM 1865 N N . ILE A 1 244 ? -7.442 3.580 16.922 1.00 95.75 244 ILE A N 1
ATOM 1866 C CA . ILE A 1 244 ? -8.432 3.740 15.860 1.00 95.75 244 ILE A CA 1
ATOM 1867 C C . ILE A 1 244 ? -9.001 5.151 15.957 1.00 95.75 244 ILE A C 1
ATOM 1869 O O . ILE A 1 244 ? -9.498 5.557 17.007 1.00 95.75 244 ILE A O 1
ATOM 1873 N N . SER A 1 245 ? -8.928 5.903 14.865 1.00 95.62 245 SER A N 1
ATOM 1874 C CA . SER A 1 245 ? -9.524 7.234 14.759 1.00 95.62 245 SER A CA 1
ATOM 1875 C C . SER A 1 245 ? -10.290 7.371 13.450 1.00 95.62 245 SER A C 1
ATOM 1877 O O . SER A 1 245 ? -10.118 6.577 12.526 1.00 95.62 245 SER A O 1
ATOM 1879 N N . SER A 1 246 ? -11.161 8.372 13.364 1.00 95.81 246 SER A N 1
ATOM 1880 C CA . SER A 1 246 ? -11.881 8.664 12.127 1.00 95.81 246 SER A CA 1
ATOM 1881 C C . SER A 1 246 ? -12.046 10.162 11.908 1.00 95.81 246 SER A C 1
ATOM 1883 O O . SER A 1 246 ? -12.039 10.944 12.860 1.00 95.81 246 SER A O 1
ATOM 1885 N N . SER A 1 247 ? -12.216 10.555 10.649 1.00 95.06 247 SER A N 1
ATOM 1886 C CA . SER A 1 247 ? -12.573 11.914 10.234 1.00 95.06 247 SER A CA 1
ATOM 1887 C C . SER A 1 247 ? -13.739 11.865 9.254 1.00 95.06 247 SER A C 1
ATOM 1889 O O . SER A 1 247 ? -13.988 10.825 8.643 1.00 95.06 247 SER A O 1
ATOM 1891 N N . LEU A 1 248 ? -14.482 12.971 9.110 1.00 93.44 248 LEU A N 1
ATOM 1892 C CA . LEU A 1 248 ? -15.385 13.106 7.958 1.00 93.44 248 LEU A CA 1
ATOM 1893 C C . LEU A 1 248 ? -14.573 12.881 6.676 1.00 93.44 248 LEU A C 1
ATOM 1895 O O . LEU A 1 248 ? -13.410 13.297 6.622 1.00 93.44 248 LEU A O 1
ATOM 1899 N N . ALA A 1 249 ? -15.168 12.142 5.742 1.00 81.44 249 ALA A N 1
ATOM 1900 C CA . ALA A 1 249 ? -14.606 11.949 4.415 1.00 81.44 249 ALA A CA 1
ATOM 1901 C C . ALA A 1 249 ? -14.682 13.240 3.591 1.00 81.44 249 ALA A C 1
ATOM 1903 O O . ALA A 1 249 ? -15.673 13.989 3.774 1.00 81.44 249 ALA A O 1
#

Secondary structure (DSSP, 8-state):
-HHHHHHHHHHT-------PPPEEE-SEEEE-BSS-EEE-S-EEE-TT-EEEEETTBEEEE-SSEEEE-TT-EEEEE-STTPPP--EEEEE---TTSBTB-PPEEEE----BTTBS-EEEEEEE-TT-EEEEE-EEEEEEEEEEES-EE-TTS-EEE-SS-EEES-BTTBSEE--SS--EEEEEE-TT-EEEE-EESSTT-B--EEEE--SSSEEEEEEEEEGGG--S---S-TTSS--EEEEEEEEE-

Sequence (249 aa):
MKKFIVLFLLIFVRVNLWAQSPTYINTTFNVNAGVPVTWYGDVTFGPDAVVYLEDGATAIFYGKNMVVDPAAKFISLPSNNQTGTGVIMFRADNPLHTGYPLQQTLNGGYTSGTNPSLPNIEIDNPLGVSLLGNTRITNTVNFKRGHIYLNSFNLVLDNDAIFIATDVTKHVVTNGTGVIVKENVATDASFQFPVSIAGADYTPATVTNKAATRNINVQVKDYNASAAVETTFATKGMDRTWQISSSLA

Radius of gyration: 21.14 Å; chains: 1; bounding box: 83×30×58 Å

pLDDT: mean 89.22, std 14.4, range [46.47, 98.81]

Foldseek 3Di:
DVVVVVVVVVVPPPPPPPDDPEAEAQAEDEQDAPDEAERLEEYEYDLNAEYEFEANGHYEYQYAEYYYALNHAYHYDYPPPDQGHGEYEDAACRVVDHVDDDAHEYAQNHDDDCPDEAEHYEYHHQNYYEYPHAYHYEAEYEYPHAEYEQAQYEYEYEQNYAYHDADQGYFYAPCHNYWYKYAFQAAQRKHKHQYDPDSNGTDIDIDGHNDGTKTKIKYKDFLVPDPDPDDDDPPPDDRIDIDMDIDHD